Protein AF-A0A8J1UR59-F1 (afdb_monomer)

InterPro domains:
  IPR026664 Stereocilin-related [PTHR23412] (14-173)

Sequence (201 aa):
LYSAAQKWITDVKGDDASSITFTELRLIGDLACGLDTDQIMEIDAESVINAVFELGSLESCSAQQKIEYTKTILTTTEYQSSVTVWPNDAVTDLGHLIGGLPKDRLSDLTKEHLAEISPDVIKQVPPTQFAAFSKSQLEWFTFEQARSITDKQIDVLSNDKRKVIAEVGERKVEDSGSTRFGSSLACVSIAVIIYNLFTNV

Foldseek 3Di:
DQVVLVVCCCPPVVVQLCPDALVNLQVVQLSLLNDDLVSLLSHQLVSLLSNLVRVLPRPSHDLSSLLSSLVSVCVDPQNVDQLLPHDLCVLVSNQLSVLSDDLVSQCRHDLSNLVNHALVSLLSNQLVSLQSHDLVNLLSHALSNLVSHDLSNLVSHDLSSLVSSLVRVPPPPPPPDDDDDDDDDPPPVNCVSVCSSPVPD

Structure (mmCIF, N/CA/C/O backbone):
data_AF-A0A8J1UR59-F1
#
_entry.id   AF-A0A8J1UR59-F1
#
loop_
_atom_site.group_PDB
_atom_site.id
_atom_site.type_symbol
_atom_site.label_atom_id
_atom_site.label_alt_id
_atom_site.label_comp_id
_atom_site.label_asym_id
_atom_site.label_entity_id
_atom_site.label_seq_id
_atom_site.pdbx_PDB_ins_code
_atom_site.Cartn_x
_atom_site.Cartn_y
_atom_site.Cartn_z
_atom_site.occupancy
_atom_site.B_iso_or_equiv
_atom_site.auth_seq_id
_atom_site.auth_comp_id
_atom_site.auth_asym_id
_atom_site.auth_atom_id
_atom_site.pdbx_PDB_model_num
ATOM 1 N N . LEU A 1 1 ? -3.857 -3.227 -20.627 1.00 90.31 1 LEU A N 1
ATOM 2 C CA . LEU A 1 1 ? -2.632 -2.718 -19.972 1.00 90.31 1 LEU A CA 1
ATOM 3 C C . LEU A 1 1 ? -1.493 -3.714 -20.097 1.00 90.31 1 LEU A C 1
ATOM 5 O O . LEU A 1 1 ? -0.550 -3.379 -20.793 1.00 90.31 1 LEU A O 1
ATOM 9 N N . TYR A 1 2 ? -1.628 -4.943 -19.580 1.00 94.50 2 TYR A N 1
ATOM 10 C CA . TYR A 1 2 ? -0.584 -5.981 -19.660 1.00 94.50 2 TYR A CA 1
ATOM 11 C C . TYR A 1 2 ? 0.115 -6.089 -21.029 1.00 94.50 2 TYR A C 1
ATOM 13 O O . TYR A 1 2 ? 1.281 -5.740 -21.138 1.00 94.50 2 TYR A O 1
ATOM 21 N N . SER A 1 3 ? -0.593 -6.444 -22.111 1.00 97.44 3 SER A N 1
ATOM 22 C CA . SER A 1 3 ? 0.036 -6.611 -23.437 1.00 97.44 3 SER A CA 1
ATOM 23 C C . SER A 1 3 ? 0.754 -5.361 -23.964 1.00 97.44 3 SER A C 1
ATOM 25 O O . SER A 1 3 ? 1.739 -5.481 -24.684 1.00 97.44 3 SER A O 1
ATOM 27 N N . ALA A 1 4 ? 0.266 -4.165 -23.622 1.00 97.69 4 ALA A N 1
ATOM 28 C CA . ALA A 1 4 ? 0.907 -2.917 -24.022 1.00 97.69 4 ALA A CA 1
ATOM 29 C C . ALA A 1 4 ? 2.186 -2.666 -23.213 1.00 97.69 4 ALA A C 1
ATOM 31 O O . ALA A 1 4 ? 3.178 -2.225 -23.781 1.00 97.69 4 ALA A O 1
ATOM 32 N N . ALA A 1 5 ? 2.170 -2.974 -21.914 1.00 97.69 5 ALA A N 1
ATOM 33 C CA . ALA A 1 5 ? 3.328 -2.826 -21.043 1.00 97.69 5 ALA A CA 1
ATOM 34 C C . ALA A 1 5 ? 4.434 -3.816 -21.417 1.00 97.69 5 ALA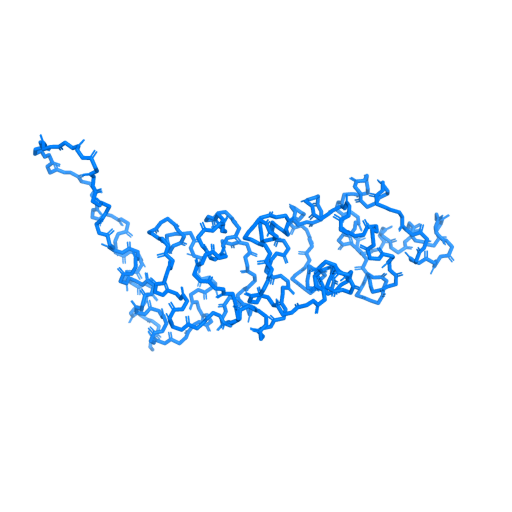 A C 1
ATOM 36 O O . ALA A 1 5 ? 5.581 -3.408 -21.542 1.00 97.69 5 ALA A O 1
ATOM 37 N N . GLN A 1 6 ? 4.074 -5.068 -21.721 1.00 97.94 6 GLN A N 1
ATOM 38 C CA . GLN A 1 6 ? 5.022 -6.068 -22.220 1.00 97.94 6 GLN A CA 1
ATOM 39 C C . GLN A 1 6 ? 5.656 -5.622 -23.539 1.00 97.94 6 GLN A C 1
ATOM 41 O O . GLN A 1 6 ? 6.872 -5.626 -23.678 1.00 97.94 6 GLN A O 1
ATOM 46 N N . LYS A 1 7 ? 4.845 -5.128 -24.485 1.00 98.06 7 LYS A N 1
ATOM 47 C CA . LYS A 1 7 ? 5.371 -4.569 -25.735 1.00 98.06 7 LYS A CA 1
ATOM 48 C C . LYS A 1 7 ? 6.307 -3.381 -25.494 1.00 98.06 7 LYS A C 1
ATOM 50 O O . LYS A 1 7 ? 7.334 -3.283 -26.153 1.00 98.06 7 LYS A O 1
ATOM 55 N N . TRP A 1 8 ? 5.954 -2.480 -24.580 1.00 98.12 8 TRP A N 1
ATOM 56 C CA . TRP A 1 8 ? 6.785 -1.325 -24.242 1.00 98.12 8 TRP A CA 1
ATOM 57 C C . TRP A 1 8 ? 8.113 -1.743 -23.604 1.00 98.12 8 TRP A C 1
ATOM 59 O O . TRP A 1 8 ? 9.152 -1.233 -24.013 1.00 98.12 8 TRP A O 1
ATOM 69 N N . ILE A 1 9 ? 8.102 -2.704 -22.678 1.00 97.44 9 ILE A N 1
ATOM 70 C CA . ILE A 1 9 ? 9.323 -3.267 -22.094 1.00 97.44 9 ILE A CA 1
ATOM 71 C C . ILE A 1 9 ? 10.210 -3.884 -23.179 1.00 97.44 9 ILE A C 1
ATOM 73 O O . ILE A 1 9 ? 11.387 -3.545 -23.262 1.00 97.44 9 ILE A O 1
ATOM 77 N N . THR A 1 10 ? 9.665 -4.715 -24.065 1.00 98.12 10 THR A N 1
ATOM 78 C CA . THR A 1 10 ? 10.465 -5.328 -25.132 1.00 98.12 10 THR A CA 1
ATOM 79 C C . THR A 1 10 ? 11.025 -4.279 -26.096 1.00 98.12 10 THR A C 1
ATOM 81 O O . THR A 1 10 ? 12.221 -4.270 -26.381 1.00 98.12 10 THR A O 1
ATOM 84 N N . ASP A 1 11 ? 10.187 -3.357 -26.579 1.00 97.94 11 ASP A N 1
ATOM 85 C CA . ASP A 1 11 ? 10.572 -2.410 -27.631 1.00 97.94 11 ASP A CA 1
ATOM 86 C C . ASP A 1 11 ? 11.463 -1.261 -27.119 1.00 97.94 11 ASP A C 1
ATOM 88 O O . ASP A 1 11 ? 12.303 -0.759 -27.865 1.00 97.94 11 ASP A O 1
ATOM 92 N N . VAL A 1 12 ? 11.255 -0.802 -25.878 1.00 97.62 12 VAL A N 1
ATOM 93 C CA . VAL A 1 12 ? 11.916 0.394 -25.316 1.00 97.62 12 VAL A CA 1
ATOM 94 C C . VAL A 1 12 ? 12.992 0.023 -24.305 1.00 97.62 12 VAL A C 1
ATOM 96 O O . VAL A 1 12 ? 14.014 0.705 -24.231 1.00 97.62 12 VAL A O 1
ATOM 99 N N . LYS A 1 13 ? 12.773 -1.043 -23.529 1.00 97.44 13 LYS A N 1
ATOM 100 C CA . LYS A 1 13 ? 13.669 -1.473 -22.448 1.00 97.44 13 LYS A CA 1
ATOM 101 C C . LYS A 1 13 ? 14.492 -2.711 -22.782 1.00 97.44 13 LYS A C 1
ATOM 103 O O . LYS A 1 13 ? 15.378 -3.055 -22.015 1.00 97.44 13 LYS A O 1
ATOM 108 N N . GLY A 1 14 ? 14.247 -3.362 -23.922 1.00 96.81 14 GLY A N 1
ATOM 109 C CA . GLY A 1 14 ? 14.963 -4.581 -24.298 1.00 96.81 14 GLY A CA 1
ATOM 110 C C . GLY A 1 14 ? 14.770 -5.710 -23.286 1.00 96.81 14 GLY A C 1
ATOM 111 O O . GLY A 1 14 ? 15.721 -6.429 -22.999 1.00 96.81 14 GLY A O 1
ATOM 112 N N . ASP A 1 15 ? 13.563 -5.814 -22.724 1.00 96.12 15 ASP A N 1
ATOM 113 C CA . ASP A 1 15 ? 13.199 -6.758 -21.658 1.00 96.12 15 ASP A CA 1
ATOM 114 C C . ASP A 1 15 ? 13.914 -6.542 -20.306 1.00 96.12 15 ASP A C 1
ATOM 116 O O . ASP A 1 15 ? 13.790 -7.373 -19.413 1.00 96.12 15 ASP A O 1
ATOM 120 N N . ASP A 1 16 ? 14.604 -5.411 -20.115 1.00 97.25 16 ASP A N 1
ATOM 121 C CA . ASP A 1 16 ? 15.277 -5.051 -18.860 1.00 97.25 16 ASP A CA 1
ATOM 122 C C . ASP A 1 16 ? 14.447 -4.046 -18.042 1.00 97.25 16 ASP A C 1
ATOM 124 O O . ASP A 1 16 ? 14.537 -2.826 -18.235 1.00 97.25 16 ASP A O 1
ATOM 128 N N . ALA A 1 17 ? 13.641 -4.546 -17.102 1.00 97.56 17 ALA A N 1
ATOM 129 C CA . ALA A 1 17 ? 12.831 -3.695 -16.232 1.00 97.56 17 ALA A CA 1
ATOM 130 C C . ALA A 1 17 ? 13.674 -2.872 -15.237 1.00 97.56 17 ALA A C 1
ATOM 132 O O . ALA A 1 17 ? 13.239 -1.796 -14.823 1.00 97.56 17 ALA A O 1
ATOM 133 N N . SER A 1 18 ? 14.908 -3.289 -14.925 1.00 97.69 18 SER A N 1
ATOM 134 C CA . SER A 1 18 ? 15.814 -2.522 -14.053 1.00 97.69 18 SER A CA 1
ATOM 135 C C . SER A 1 18 ? 16.258 -1.192 -14.671 1.00 97.69 18 SER A C 1
ATOM 137 O O . SER A 1 18 ? 16.609 -0.250 -13.962 1.00 97.69 18 SER A O 1
ATOM 139 N N . SER A 1 19 ? 16.164 -1.072 -15.999 1.00 97.62 19 SER A N 1
ATOM 140 C CA . SER A 1 19 ? 16.451 0.164 -16.732 1.00 97.62 19 SER A CA 1
ATOM 141 C C . SER A 1 19 ? 15.302 1.187 -16.718 1.00 97.62 19 SER A C 1
ATOM 143 O O . SER A 1 19 ? 15.424 2.260 -17.323 1.00 97.62 19 SER A O 1
ATOM 145 N N . ILE A 1 20 ? 14.160 0.873 -16.093 1.00 98.25 20 ILE A N 1
ATOM 146 C CA . ILE A 1 20 ? 13.018 1.787 -15.960 1.00 98.25 20 ILE A CA 1
ATOM 147 C C . ILE A 1 20 ? 13.355 2.887 -14.946 1.00 98.25 20 ILE A C 1
ATOM 149 O O . ILE A 1 20 ? 13.630 2.621 -13.782 1.00 98.25 20 ILE A O 1
ATOM 153 N N . THR A 1 21 ? 13.280 4.144 -15.380 1.00 97.94 21 THR A N 1
ATOM 154 C CA . THR A 1 21 ? 13.569 5.320 -14.548 1.00 97.94 21 THR A CA 1
ATOM 155 C C . THR A 1 21 ? 12.307 5.903 -13.907 1.00 97.94 21 THR A C 1
ATOM 157 O O . THR A 1 21 ? 11.198 5.736 -14.423 1.00 97.94 21 THR A O 1
ATOM 160 N N . PHE A 1 22 ? 12.462 6.700 -12.841 1.00 97.00 22 PHE A N 1
ATOM 161 C CA . PHE A 1 22 ? 11.330 7.418 -12.229 1.00 97.00 22 PHE A CA 1
ATOM 162 C C . PHE A 1 22 ? 10.586 8.324 -13.222 1.00 97.00 22 PHE A C 1
ATOM 164 O O . PHE A 1 22 ? 9.365 8.446 -13.165 1.00 97.00 22 PHE A O 1
ATOM 171 N N . THR A 1 23 ? 11.304 8.963 -14.155 1.00 97.19 23 THR A N 1
ATOM 172 C CA . THR A 1 23 ? 10.681 9.842 -15.157 1.00 97.19 23 THR A CA 1
ATOM 173 C C . THR A 1 23 ? 9.765 9.034 -16.068 1.00 97.19 23 THR A C 1
ATOM 175 O O . THR A 1 23 ? 8.658 9.467 -16.370 1.00 97.19 23 THR A O 1
ATOM 178 N N . GLU A 1 24 ? 10.184 7.836 -16.468 1.00 98.06 24 GLU A N 1
ATOM 179 C CA . GLU A 1 24 ? 9.348 6.960 -17.284 1.00 98.06 24 GLU A CA 1
ATOM 180 C C . GLU A 1 24 ? 8.148 6.448 -16.499 1.00 98.06 24 GLU A C 1
ATOM 182 O O . GLU A 1 24 ? 7.043 6.554 -17.014 1.00 98.06 24 GLU A O 1
ATOM 187 N N . LEU A 1 25 ? 8.315 6.000 -15.24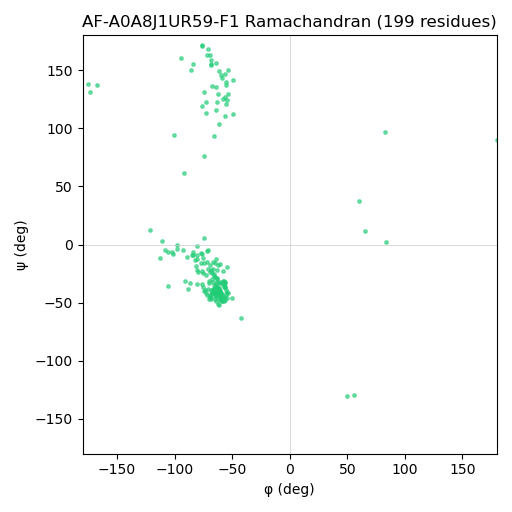8 1.00 97.62 25 LEU A N 1
ATOM 188 C CA . LEU A 1 25 ? 7.188 5.576 -14.400 1.00 97.62 25 LEU A CA 1
ATOM 189 C C . LEU A 1 25 ? 6.101 6.652 -14.297 1.00 97.62 25 LEU A C 1
ATOM 191 O O . LEU A 1 25 ? 4.915 6.350 -14.429 1.00 97.62 25 LEU A O 1
ATOM 195 N N . ARG A 1 26 ? 6.503 7.917 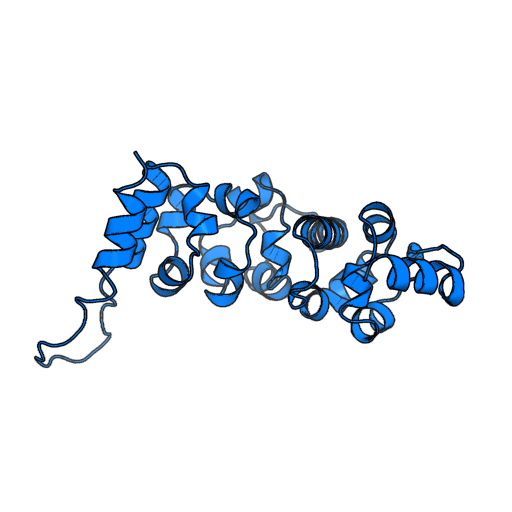-14.142 1.00 94.94 26 ARG A N 1
ATOM 196 C CA . ARG A 1 26 ? 5.578 9.058 -14.083 1.00 94.94 26 ARG A CA 1
ATOM 197 C C . ARG A 1 26 ? 4.907 9.359 -15.426 1.00 94.94 26 ARG A C 1
ATOM 199 O O . ARG A 1 26 ? 3.772 9.825 -15.445 1.00 94.94 26 ARG A O 1
ATOM 206 N N . LEU A 1 27 ? 5.586 9.109 -16.548 1.00 95.50 27 LEU A N 1
ATOM 207 C CA . LEU A 1 27 ? 5.082 9.414 -17.893 1.00 95.50 27 LEU A CA 1
ATOM 208 C C . LEU A 1 27 ? 4.213 8.305 -18.490 1.00 95.50 27 LEU A C 1
ATOM 210 O O . LEU A 1 27 ? 3.294 8.601 -19.253 1.00 95.50 27 LEU A O 1
ATOM 214 N N . ILE A 1 28 ? 4.496 7.038 -18.180 1.00 95.19 28 ILE A N 1
ATOM 215 C CA . ILE A 1 28 ? 3.778 5.903 -18.773 1.00 95.19 28 ILE A CA 1
ATOM 216 C C . ILE A 1 28 ? 2.390 5.684 -18.145 1.00 95.19 28 ILE A C 1
ATOM 218 O O . ILE A 1 28 ? 1.553 5.003 -18.742 1.00 95.19 28 ILE A O 1
ATOM 222 N N . GLY A 1 29 ? 2.119 6.280 -16.976 1.00 95.38 29 GLY A N 1
ATOM 223 C CA . GLY A 1 29 ? 0.801 6.289 -16.332 1.00 95.38 29 GLY A CA 1
ATOM 224 C C . GLY A 1 29 ? 0.241 4.883 -16.117 1.00 95.38 29 GLY A C 1
ATOM 225 O O . GLY A 1 29 ? 0.948 3.998 -15.642 1.00 95.38 29 GLY A O 1
ATOM 226 N N . ASP A 1 30 ? -1.009 4.644 -16.530 1.00 96.19 30 ASP A N 1
ATOM 227 C CA . ASP A 1 30 ? -1.678 3.335 -16.411 1.00 96.19 30 ASP A CA 1
ATOM 228 C C . ASP A 1 30 ? -0.898 2.171 -17.048 1.00 96.19 30 ASP A C 1
ATOM 230 O O . ASP A 1 30 ? -1.134 1.009 -16.712 1.00 96.19 30 ASP A O 1
ATOM 234 N N . LEU A 1 31 ? 0.043 2.435 -17.961 1.00 97.31 31 LEU A N 1
ATOM 235 C CA . LEU A 1 31 ? 0.907 1.391 -18.507 1.00 97.31 31 LEU A CA 1
ATOM 236 C C . LEU A 1 31 ? 1.799 0.752 -17.430 1.00 97.31 31 LEU A C 1
ATOM 238 O O . LEU A 1 31 ? 2.080 -0.440 -17.532 1.00 97.31 31 LEU A O 1
ATOM 242 N N . ALA A 1 32 ? 2.172 1.495 -16.381 1.00 97.50 32 ALA A N 1
ATOM 243 C CA . ALA A 1 32 ? 2.875 0.962 -15.212 1.00 97.50 32 ALA A CA 1
ATOM 244 C C . ALA A 1 32 ? 2.067 -0.171 -14.549 1.00 97.50 32 ALA A C 1
ATOM 246 O O . ALA A 1 32 ? 2.608 -1.203 -14.168 1.00 97.50 32 ALA A O 1
ATOM 247 N N . CYS A 1 33 ? 0.736 -0.066 -14.560 1.00 97.38 33 CYS A N 1
ATOM 248 C CA . CYS A 1 33 ? -0.183 -1.108 -14.098 1.00 97.38 33 CYS A CA 1
ATOM 249 C C . CYS A 1 33 ? -0.316 -2.305 -15.059 1.00 97.38 33 CYS A C 1
ATOM 251 O O . CYS A 1 33 ? -1.162 -3.179 -14.860 1.00 97.38 33 CYS A O 1
ATOM 253 N N . GLY A 1 34 ? 0.474 -2.362 -16.131 1.00 97.50 34 GLY A N 1
ATOM 254 C CA . GLY A 1 34 ? 0.619 -3.540 -16.983 1.00 97.50 34 GLY A CA 1
ATOM 255 C C . GLY A 1 34 ? 1.896 -4.344 -16.728 1.00 97.50 34 GLY A C 1
ATOM 256 O O . GLY A 1 34 ? 2.013 -5.428 -17.301 1.00 97.50 34 GLY A O 1
ATOM 257 N N . LEU A 1 35 ? 2.815 -3.839 -15.899 1.00 98.06 35 LEU A N 1
ATOM 258 C CA . LEU A 1 35 ? 4.014 -4.561 -15.472 1.00 98.06 35 LEU A CA 1
ATOM 259 C C . LEU A 1 35 ? 3.621 -5.741 -14.585 1.00 98.06 35 LEU A C 1
ATOM 261 O O . LEU A 1 35 ? 2.739 -5.602 -13.731 1.00 98.06 35 LEU A O 1
ATOM 265 N N . ASP A 1 36 ? 4.229 -6.905 -14.789 1.00 96.94 36 ASP A N 1
ATOM 266 C CA . ASP A 1 36 ? 4.049 -8.008 -13.848 1.00 96.94 36 ASP A CA 1
ATOM 267 C C . ASP A 1 36 ? 4.868 -7.791 -12.566 1.00 96.94 36 ASP A C 1
ATOM 269 O O . ASP A 1 36 ? 5.627 -6.832 -12.425 1.00 96.94 36 ASP A O 1
ATOM 273 N N . THR A 1 37 ? 4.644 -8.652 -11.577 1.00 96.88 37 THR A N 1
ATOM 274 C CA . THR A 1 37 ? 5.271 -8.522 -10.261 1.00 96.88 37 THR A CA 1
ATOM 275 C C . THR A 1 37 ? 6.779 -8.720 -10.303 1.00 96.88 37 THR A C 1
ATOM 277 O O . THR A 1 37 ? 7.477 -8.071 -9.533 1.00 96.88 37 THR A O 1
ATOM 280 N N . ASP A 1 38 ? 7.277 -9.572 -11.201 1.00 97.06 38 ASP A N 1
ATOM 281 C CA . ASP A 1 38 ? 8.708 -9.852 -11.319 1.00 97.06 38 ASP A CA 1
ATOM 282 C C . ASP A 1 38 ? 9.421 -8.641 -11.924 1.00 97.06 38 ASP A C 1
ATOM 284 O O . ASP A 1 38 ? 10.399 -8.157 -11.361 1.00 97.06 38 ASP A O 1
ATOM 288 N N . GLN A 1 39 ? 8.832 -8.047 -12.963 1.00 98.31 39 GLN A N 1
ATOM 289 C CA . GLN A 1 39 ? 9.299 -6.793 -13.550 1.00 98.31 39 GLN A CA 1
ATOM 290 C C . GLN A 1 39 ? 9.319 -5.649 -12.532 1.00 98.31 39 GLN A C 1
ATOM 292 O O . GLN A 1 39 ? 10.285 -4.899 -12.492 1.00 98.31 39 GLN A O 1
ATOM 297 N N . ILE A 1 40 ? 8.288 -5.504 -11.689 1.00 98.50 40 ILE A N 1
ATOM 298 C CA . ILE A 1 40 ? 8.244 -4.446 -10.660 1.00 98.50 40 ILE A CA 1
ATOM 299 C C . ILE A 1 40 ? 9.370 -4.607 -9.626 1.00 98.50 40 ILE A C 1
ATOM 301 O O . ILE A 1 40 ? 9.933 -3.606 -9.182 1.00 98.50 40 ILE A O 1
ATOM 305 N N . MET A 1 41 ? 9.705 -5.845 -9.247 1.00 96.69 41 MET A N 1
ATOM 306 C CA . MET A 1 41 ? 10.796 -6.128 -8.305 1.00 96.69 41 MET A CA 1
ATOM 307 C C . MET A 1 41 ? 12.184 -5.830 -8.885 1.00 96.69 41 MET A C 1
ATOM 309 O O . MET A 1 41 ? 13.124 -5.625 -8.121 1.00 96.69 41 MET A O 1
ATOM 313 N N . GLU A 1 42 ? 12.330 -5.827 -10.210 1.00 97.62 42 GLU A N 1
ATOM 314 C CA . GLU A 1 42 ? 13.593 -5.508 -10.884 1.00 97.62 42 GLU A CA 1
ATOM 315 C C . GLU A 1 42 ? 13.855 -4.002 -10.988 1.00 97.62 42 GLU A C 1
ATOM 317 O O . GLU A 1 42 ? 15.007 -3.597 -11.141 1.00 97.62 42 GLU A O 1
ATOM 322 N N . ILE A 1 43 ? 12.810 -3.172 -10.905 1.00 98.44 43 ILE A N 1
ATOM 323 C CA . ILE A 1 43 ? 12.946 -1.717 -10.990 1.00 98.44 43 ILE A CA 1
ATOM 324 C C . ILE A 1 43 ? 13.758 -1.212 -9.800 1.00 98.44 43 ILE A C 1
ATOM 326 O O . ILE A 1 43 ? 13.505 -1.564 -8.648 1.00 98.44 43 ILE A O 1
ATOM 330 N N . ASP A 1 44 ? 14.696 -0.317 -10.086 1.00 97.19 44 ASP A N 1
ATOM 331 C CA . ASP A 1 44 ? 15.463 0.387 -9.072 1.00 97.19 44 ASP A CA 1
ATOM 332 C C . ASP A 1 44 ? 14.551 1.082 -8.036 1.00 97.19 44 ASP A C 1
ATOM 334 O O . ASP A 1 44 ? 13.620 1.822 -8.372 1.00 97.19 44 ASP A O 1
ATOM 338 N N . ALA A 1 45 ? 14.825 0.845 -6.752 1.00 97.31 45 ALA A N 1
ATOM 339 C CA . ALA A 1 45 ? 13.972 1.311 -5.663 1.00 97.31 45 ALA A CA 1
ATOM 340 C C . ALA A 1 45 ? 13.908 2.840 -5.563 1.00 97.31 45 ALA A C 1
ATOM 342 O O . ALA A 1 45 ? 12.842 3.388 -5.265 1.00 97.31 45 ALA A O 1
ATOM 343 N N . GLU A 1 46 ? 15.009 3.526 -5.891 1.00 96.31 46 GLU A N 1
ATOM 344 C CA . GLU A 1 46 ? 15.039 4.988 -5.994 1.00 96.31 46 GLU A CA 1
ATOM 345 C C . GLU A 1 46 ? 14.110 5.474 -7.116 1.00 96.31 46 GLU A C 1
ATOM 347 O O . GLU A 1 46 ? 13.424 6.489 -6.985 1.00 96.31 46 GLU A O 1
ATOM 352 N N . SER A 1 47 ? 14.015 4.732 -8.219 1.00 98.00 47 SER A N 1
ATOM 353 C CA . SER A 1 47 ? 13.083 5.067 -9.293 1.00 98.00 47 SER A CA 1
ATOM 354 C C . SER A 1 47 ? 11.615 4.939 -8.878 1.00 98.00 47 SER A C 1
ATOM 356 O O . SER A 1 47 ? 10.803 5.793 -9.241 1.00 98.00 47 SER A O 1
ATOM 358 N N . VAL A 1 48 ? 11.269 3.916 -8.088 1.00 98.00 48 VAL A N 1
ATOM 359 C CA . VAL A 1 48 ? 9.896 3.716 -7.595 1.00 98.00 48 VAL A CA 1
ATOM 360 C C . VAL A 1 48 ? 9.510 4.773 -6.563 1.00 98.00 48 VAL A C 1
ATOM 362 O O . VAL A 1 48 ? 8.437 5.364 -6.687 1.00 98.00 48 VAL A O 1
ATOM 365 N N . ILE A 1 49 ? 10.369 5.062 -5.578 1.00 96.00 49 ILE A N 1
ATOM 366 C CA . ILE A 1 49 ? 10.049 6.060 -4.544 1.00 96.00 49 ILE A CA 1
ATOM 367 C C . ILE A 1 49 ? 9.893 7.469 -5.136 1.00 96.00 49 ILE A C 1
ATOM 369 O O . ILE A 1 49 ? 8.968 8.190 -4.772 1.00 96.00 49 ILE A O 1
ATOM 373 N N . ASN A 1 50 ? 10.688 7.838 -6.145 1.00 96.50 50 ASN A N 1
ATOM 374 C CA . ASN A 1 50 ? 10.546 9.124 -6.843 1.00 96.50 50 ASN A CA 1
ATOM 375 C C . ASN A 1 50 ? 9.289 9.224 -7.741 1.00 96.50 50 ASN A C 1
ATOM 377 O O . ASN A 1 50 ? 9.021 10.287 -8.309 1.00 96.50 50 ASN A O 1
ATOM 381 N N . ALA A 1 51 ? 8.528 8.134 -7.882 1.00 97.62 51 ALA A N 1
ATOM 382 C CA . ALA A 1 51 ? 7.247 8.062 -8.589 1.00 97.62 51 ALA A CA 1
ATOM 383 C C . ALA A 1 51 ? 6.090 7.590 -7.677 1.00 97.62 51 ALA A C 1
ATOM 385 O O . ALA A 1 51 ? 5.016 7.240 -8.172 1.00 97.62 51 ALA A O 1
ATOM 386 N N . VAL A 1 52 ? 6.302 7.555 -6.352 1.00 96.38 52 VAL A N 1
ATOM 387 C CA . VAL A 1 52 ? 5.384 6.963 -5.360 1.00 96.38 52 VAL A CA 1
ATOM 388 C C . VAL A 1 52 ? 3.971 7.544 -5.440 1.00 96.38 52 VAL A C 1
ATOM 390 O O . VAL A 1 52 ? 2.987 6.802 -5.415 1.00 96.38 52 VAL A O 1
ATOM 393 N N . PHE A 1 53 ? 3.861 8.864 -5.608 1.00 93.19 53 PHE A N 1
ATOM 394 C CA . PHE A 1 53 ? 2.583 9.568 -5.650 1.00 93.19 53 PHE A CA 1
ATOM 395 C C . PHE A 1 53 ? 1.779 9.208 -6.904 1.00 93.19 53 PHE A C 1
ATOM 397 O O . PHE A 1 53 ? 0.590 8.884 -6.817 1.00 93.19 53 PHE A O 1
ATOM 404 N N . GLU A 1 54 ? 2.427 9.228 -8.071 1.00 95.69 54 GLU A N 1
ATOM 405 C CA . GLU A 1 54 ? 1.807 8.860 -9.338 1.00 95.69 54 GLU A CA 1
ATOM 406 C C . GLU A 1 54 ? 1.362 7.401 -9.313 1.00 95.69 54 GLU A C 1
ATOM 408 O O . GLU A 1 54 ? 0.192 7.130 -9.569 1.00 95.69 54 GLU A O 1
ATOM 413 N N . LEU A 1 55 ? 2.255 6.481 -8.933 1.00 96.69 55 LEU A N 1
ATOM 414 C CA . LEU A 1 55 ? 1.972 5.045 -8.881 1.00 96.69 55 LEU A CA 1
ATOM 415 C C . LEU A 1 55 ? 0.845 4.706 -7.900 1.00 96.69 55 LEU A C 1
ATOM 417 O O . LEU A 1 55 ? -0.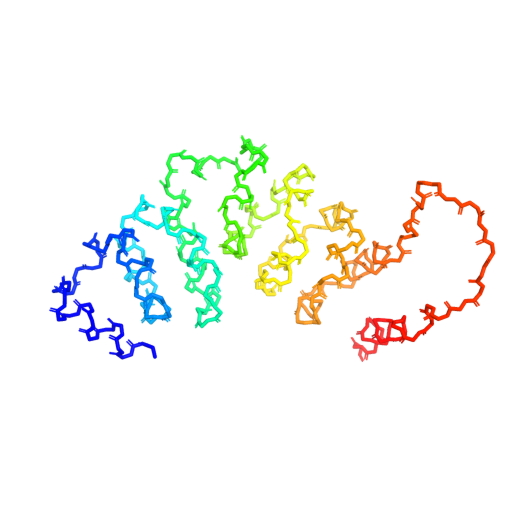031 3.896 -8.212 1.00 96.69 55 LEU A O 1
ATOM 421 N N . GLY A 1 56 ? 0.830 5.346 -6.729 1.00 94.94 56 GLY A N 1
ATOM 422 C CA . GLY A 1 56 ? -0.230 5.164 -5.742 1.00 94.94 56 GLY A CA 1
ATOM 423 C C . GLY A 1 56 ? -1.602 5.586 -6.260 1.00 94.94 56 GLY A C 1
ATOM 424 O O . GLY A 1 56 ? -2.588 4.877 -6.019 1.00 94.94 56 GLY A O 1
ATOM 425 N N . SER A 1 57 ? -1.642 6.678 -7.023 1.00 94.31 57 SER A N 1
ATOM 426 C CA . SER A 1 57 ? -2.868 7.271 -7.566 1.00 94.31 57 SER A CA 1
ATOM 427 C C . SER A 1 57 ? -3.459 6.497 -8.751 1.00 94.31 57 SER A C 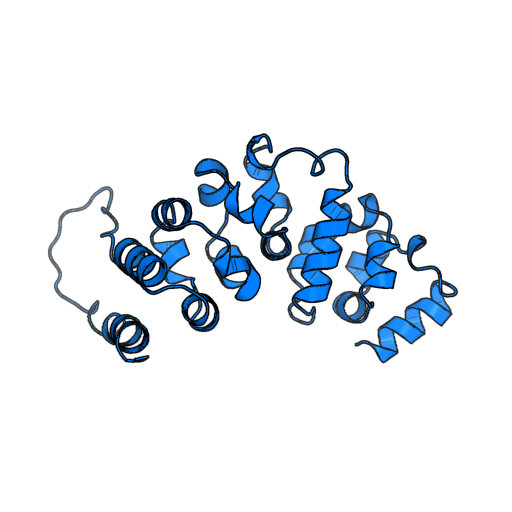1
ATOM 429 O O . SER A 1 57 ? -4.599 6.753 -9.136 1.00 94.31 57 SER A O 1
ATOM 431 N N . LEU A 1 58 ? -2.730 5.537 -9.336 1.00 95.25 58 LEU A N 1
ATOM 432 C CA . LEU A 1 58 ? -3.243 4.729 -10.445 1.00 95.25 58 LEU A CA 1
ATOM 433 C C . LEU A 1 58 ? -4.297 3.730 -9.949 1.00 95.25 58 LEU A C 1
ATOM 435 O O . LEU A 1 58 ? -4.004 2.778 -9.218 1.00 95.25 58 LEU A O 1
ATOM 439 N N . GLU A 1 59 ? -5.545 3.918 -10.369 1.00 92.31 59 GLU A N 1
ATOM 440 C CA . GLU A 1 59 ? -6.657 3.017 -10.033 1.00 92.31 59 GLU A CA 1
ATOM 441 C C . GLU A 1 59 ? -6.633 1.718 -10.850 1.00 92.31 59 GLU A C 1
ATOM 443 O O . GLU A 1 59 ? -7.163 0.697 -10.414 1.00 92.31 59 GLU A O 1
ATOM 448 N N . SER A 1 60 ? -5.976 1.730 -12.014 1.00 95.06 60 SER A N 1
ATOM 449 C CA . SER A 1 60 ? -5.869 0.567 -12.903 1.00 95.06 60 SER A CA 1
ATOM 450 C C . SER A 1 60 ? -4.936 -0.529 -12.374 1.00 95.06 60 SER A C 1
ATOM 452 O O . SER A 1 60 ? -4.952 -1.652 -12.882 1.00 95.06 60 SER A O 1
ATOM 454 N N . CYS A 1 61 ? -4.106 -0.211 -11.379 1.00 95.81 61 CYS A N 1
ATOM 455 C CA . CYS A 1 61 ? -3.166 -1.142 -10.768 1.00 95.81 61 CYS A CA 1
ATOM 456 C C . CYS A 1 61 ? -3.900 -2.119 -9.857 1.00 95.81 61 CYS A C 1
ATOM 458 O O . CYS A 1 61 ? -4.675 -1.733 -8.981 1.00 95.81 61 CYS A O 1
ATOM 460 N N . SER A 1 62 ? -3.603 -3.405 -10.020 1.00 94.62 62 SER A N 1
ATOM 461 C CA . SER A 1 62 ? -4.071 -4.424 -9.089 1.00 94.62 62 SER A CA 1
ATOM 462 C C . SER A 1 62 ? -3.476 -4.208 -7.695 1.00 94.62 62 SER A C 1
ATOM 464 O O . SER A 1 62 ? -2.387 -3.650 -7.535 1.00 94.62 62 SER A O 1
ATOM 466 N N . ALA A 1 63 ? -4.160 -4.722 -6.669 1.00 93.19 63 ALA A N 1
ATOM 467 C CA . ALA A 1 63 ? -3.638 -4.701 -5.305 1.00 93.19 63 ALA A CA 1
ATOM 468 C C . ALA A 1 63 ? -2.259 -5.375 -5.206 1.00 93.19 63 ALA A C 1
ATOM 470 O O . ALA A 1 63 ? -1.405 -4.889 -4.474 1.00 93.19 63 ALA A O 1
ATOM 471 N N . GLN A 1 64 ? -2.022 -6.449 -5.971 1.00 95.00 64 GLN A N 1
ATOM 472 C CA . GLN A 1 64 ? -0.733 -7.137 -5.965 1.00 95.00 64 GLN A CA 1
ATOM 473 C C . GLN A 1 64 ? 0.385 -6.259 -6.534 1.00 95.00 64 GLN A C 1
ATOM 475 O O . GLN A 1 64 ? 1.453 -6.197 -5.944 1.00 95.00 64 GLN A O 1
ATOM 480 N N . GLN A 1 65 ? 0.137 -5.530 -7.625 1.00 97.00 65 GLN A N 1
ATOM 481 C CA . GLN A 1 65 ? 1.131 -4.607 -8.183 1.00 97.00 65 GLN A CA 1
ATOM 482 C C . GLN A 1 65 ? 1.446 -3.468 -7.213 1.00 97.00 65 GLN A C 1
ATOM 484 O O . GLN A 1 65 ? 2.613 -3.162 -7.006 1.00 97.00 65 GLN A O 1
ATOM 489 N N . LYS A 1 66 ? 0.429 -2.884 -6.558 1.00 96.31 66 LYS A N 1
ATOM 490 C CA . LYS A 1 66 ? 0.660 -1.872 -5.513 1.00 96.31 66 LYS A CA 1
ATOM 491 C C . LYS A 1 66 ? 1.477 -2.440 -4.350 1.00 96.31 66 LYS A C 1
ATOM 493 O O . LYS A 1 66 ? 2.380 -1.768 -3.876 1.00 96.31 66 LYS A O 1
ATOM 498 N N . ILE A 1 67 ? 1.213 -3.684 -3.935 1.00 95.75 67 ILE A N 1
ATOM 499 C CA . ILE A 1 67 ? 2.023 -4.386 -2.926 1.00 95.75 67 ILE A CA 1
ATOM 500 C C . ILE A 1 67 ? 3.480 -4.536 -3.384 1.00 95.75 67 ILE A C 1
ATOM 502 O O . ILE A 1 67 ? 4.376 -4.281 -2.585 1.00 95.75 67 ILE A O 1
ATOM 506 N N . GLU A 1 68 ? 3.738 -4.925 -4.636 1.00 97.81 68 GLU A N 1
ATOM 507 C CA . GLU A 1 68 ? 5.117 -5.047 -5.127 1.00 97.81 68 GLU A CA 1
ATOM 508 C C . GLU A 1 68 ? 5.820 -3.692 -5.237 1.00 97.81 68 GLU A C 1
ATOM 510 O O . GLU A 1 68 ? 6.946 -3.579 -4.769 1.00 97.81 68 GLU A O 1
ATOM 515 N N . TYR A 1 69 ? 5.152 -2.637 -5.719 1.00 98.06 69 TYR A N 1
ATOM 516 C CA . TYR A 1 69 ? 5.729 -1.287 -5.692 1.00 98.06 69 TYR A CA 1
ATOM 517 C C . TYR A 1 69 ? 6.098 -0.858 -4.271 1.00 98.06 69 TYR A C 1
ATOM 519 O O . TYR A 1 69 ? 7.203 -0.371 -4.039 1.00 98.06 69 TYR A O 1
ATOM 527 N N . THR A 1 70 ? 5.209 -1.087 -3.299 1.00 97.69 70 THR A N 1
ATOM 528 C CA . THR A 1 70 ? 5.502 -0.783 -1.897 1.00 97.69 70 THR A CA 1
ATOM 529 C C . THR A 1 70 ? 6.672 -1.612 -1.380 1.00 97.69 70 THR A C 1
ATOM 531 O O . THR A 1 70 ? 7.547 -1.060 -0.724 1.00 97.69 70 THR A O 1
ATOM 534 N N . LYS A 1 71 ? 6.751 -2.912 -1.687 1.00 96.81 71 LYS A N 1
ATOM 535 C CA . LYS A 1 71 ? 7.897 -3.750 -1.296 1.00 96.81 71 LYS A CA 1
ATOM 536 C C . LYS A 1 71 ? 9.211 -3.254 -1.890 1.00 96.81 71 LYS A C 1
ATOM 538 O O . LYS A 1 71 ? 10.193 -3.225 -1.157 1.00 96.81 71 LYS A O 1
ATOM 543 N N . THR A 1 72 ? 9.220 -2.836 -3.156 1.00 97.69 72 THR A N 1
ATOM 544 C CA . THR A 1 72 ? 10.391 -2.215 -3.784 1.00 97.69 72 THR A CA 1
ATOM 545 C C . THR A 1 72 ? 10.790 -0.939 -3.033 1.00 97.69 72 THR A C 1
ATOM 547 O O . THR A 1 72 ? 11.959 -0.754 -2.719 1.00 97.69 72 THR A O 1
ATOM 550 N N . ILE A 1 73 ? 9.836 -0.101 -2.607 1.00 97.50 73 ILE A N 1
ATOM 551 C CA . ILE A 1 73 ? 10.135 1.066 -1.751 1.00 97.50 73 ILE A CA 1
ATOM 552 C C . ILE A 1 73 ? 10.725 0.646 -0.395 1.00 97.50 73 ILE A C 1
ATOM 554 O O . ILE A 1 73 ? 11.662 1.278 0.091 1.00 97.50 73 ILE A O 1
ATOM 558 N N . LEU A 1 74 ? 10.237 -0.437 0.218 1.00 96.44 74 LEU A N 1
ATOM 559 C CA . LEU A 1 74 ? 10.738 -0.923 1.512 1.00 96.44 74 LEU A CA 1
ATOM 560 C C . LEU A 1 74 ? 12.202 -1.396 1.485 1.00 96.44 74 LEU A C 1
ATOM 562 O O . LEU A 1 74 ? 12.775 -1.595 2.557 1.00 96.44 74 LEU A O 1
ATOM 566 N N . THR A 1 75 ? 12.822 -1.571 0.312 1.00 96.00 75 THR A N 1
ATOM 567 C CA . THR A 1 75 ? 14.260 -1.879 0.210 1.00 96.00 75 THR A CA 1
ATOM 568 C C . THR A 1 75 ? 15.144 -0.633 0.263 1.00 96.00 75 THR A C 1
ATOM 570 O O . THR A 1 75 ? 16.365 -0.757 0.347 1.00 96.00 75 THR A O 1
ATOM 573 N N . THR A 1 76 ? 14.563 0.568 0.207 1.00 95.62 76 THR A N 1
ATOM 574 C CA . THR A 1 76 ? 15.301 1.827 0.377 1.00 95.62 76 THR A CA 1
ATOM 575 C C . THR A 1 76 ? 15.797 1.990 1.815 1.00 95.62 76 THR A C 1
ATOM 577 O O . THR A 1 76 ? 15.221 1.467 2.774 1.00 95.62 76 THR A O 1
ATOM 580 N N . THR A 1 77 ? 16.873 2.762 1.991 1.00 92.19 77 THR A N 1
ATOM 581 C CA . THR A 1 77 ? 17.471 2.987 3.321 1.00 92.19 77 THR A CA 1
ATOM 582 C C . THR A 1 77 ? 16.495 3.658 4.293 1.00 92.19 77 THR A C 1
ATOM 584 O O . THR A 1 77 ? 16.542 3.386 5.493 1.00 92.19 77 THR A O 1
ATOM 587 N N . GLU A 1 78 ? 15.603 4.502 3.777 1.00 90.00 78 GLU A N 1
ATOM 588 C CA . GLU A 1 78 ? 14.602 5.238 4.548 1.00 90.00 78 GLU A CA 1
ATOM 589 C C . GLU A 1 78 ? 13.517 4.312 5.122 1.00 90.00 78 GLU A C 1
ATOM 591 O O . GLU A 1 78 ? 13.211 4.377 6.314 1.00 90.00 78 GLU A O 1
ATOM 596 N N . TYR A 1 79 ? 13.017 3.365 4.320 1.00 94.81 79 TYR A N 1
ATOM 597 C CA . TYR A 1 79 ? 11.867 2.529 4.681 1.00 94.81 79 TYR A CA 1
ATOM 598 C C . TYR A 1 79 ? 12.230 1.109 5.145 1.00 94.81 79 TYR A C 1
ATOM 600 O O . TYR A 1 79 ? 11.366 0.383 5.637 1.00 94.81 79 TYR A O 1
ATOM 608 N N . GLN A 1 80 ? 13.493 0.679 5.069 1.00 93.69 80 GLN A N 1
ATOM 609 C CA . GLN A 1 80 ? 13.873 -0.674 5.512 1.00 93.69 80 GLN A CA 1
ATOM 610 C C . GLN A 1 80 ? 13.744 -0.890 7.033 1.00 93.69 80 GLN A C 1
ATOM 612 O O . GLN A 1 80 ? 13.576 -2.025 7.487 1.00 93.69 80 GLN A O 1
ATOM 617 N N . SER A 1 81 ? 13.812 0.184 7.831 1.00 94.19 81 SER A N 1
ATOM 618 C CA . SER A 1 81 ? 13.732 0.132 9.298 1.00 94.19 81 SER A CA 1
ATOM 619 C C . SER A 1 81 ? 12.322 -0.213 9.808 1.00 94.19 81 SER A C 1
ATOM 621 O O . SER A 1 81 ? 11.360 -0.211 9.042 1.00 94.19 81 SER A O 1
ATOM 623 N N . SER A 1 82 ? 12.180 -0.527 11.103 1.00 94.06 82 SER A N 1
ATOM 624 C CA . SER A 1 82 ? 10.861 -0.775 11.716 1.00 94.06 82 SER A CA 1
ATOM 625 C C . SER A 1 82 ? 9.917 0.414 11.509 1.00 94.06 82 SER A C 1
ATOM 627 O O . SER A 1 82 ? 10.314 1.551 11.751 1.00 94.06 82 SER A O 1
ATOM 629 N N . VAL A 1 83 ? 8.650 0.152 11.167 1.00 95.88 83 VAL A N 1
ATOM 630 C CA . VAL A 1 83 ? 7.630 1.210 10.995 1.00 95.88 83 VAL A CA 1
ATOM 631 C C . VAL A 1 83 ? 7.497 2.072 12.245 1.00 95.88 83 VAL A C 1
ATOM 633 O O . VAL A 1 83 ? 7.283 3.271 12.158 1.00 95.88 83 VAL A O 1
ATOM 636 N N . THR A 1 84 ? 7.684 1.488 13.427 1.00 95.50 84 THR A N 1
ATOM 637 C CA . THR A 1 84 ? 7.543 2.195 14.706 1.00 95.50 84 THR A CA 1
ATOM 638 C C . THR A 1 84 ? 8.525 3.352 14.902 1.00 95.50 84 THR A C 1
ATOM 640 O O . THR A 1 84 ? 8.321 4.149 15.812 1.00 95.50 84 THR A O 1
ATOM 643 N N . VAL A 1 85 ? 9.616 3.406 14.129 1.00 95.12 85 VAL A N 1
ATOM 644 C CA . VAL A 1 85 ? 10.634 4.471 14.209 1.00 95.12 85 VAL A CA 1
ATOM 645 C C . VAL A 1 85 ? 10.650 5.376 12.981 1.00 95.12 85 VAL A C 1
ATOM 647 O O . VAL A 1 85 ? 11.512 6.249 12.892 1.00 95.12 85 VAL A O 1
ATOM 650 N N . TRP A 1 86 ? 9.739 5.159 12.030 1.00 95.56 86 TRP A N 1
ATOM 651 C CA . TRP A 1 86 ? 9.605 6.047 10.887 1.00 95.56 86 TRP A CA 1
ATOM 652 C C . TRP A 1 86 ? 9.224 7.463 11.346 1.00 95.56 86 TRP A C 1
ATOM 654 O O . TRP A 1 86 ? 8.571 7.631 12.381 1.00 95.56 86 TRP A O 1
ATOM 664 N N . PRO A 1 87 ? 9.643 8.495 10.601 1.00 95.31 87 PRO A N 1
ATOM 665 C CA . PRO A 1 87 ? 9.045 9.817 10.706 1.00 95.31 87 PRO A CA 1
ATOM 666 C C . PRO A 1 87 ? 7.531 9.757 10.460 1.00 95.31 87 PRO A C 1
ATOM 668 O O . PRO A 1 87 ? 7.060 8.970 9.638 1.00 95.31 87 PRO A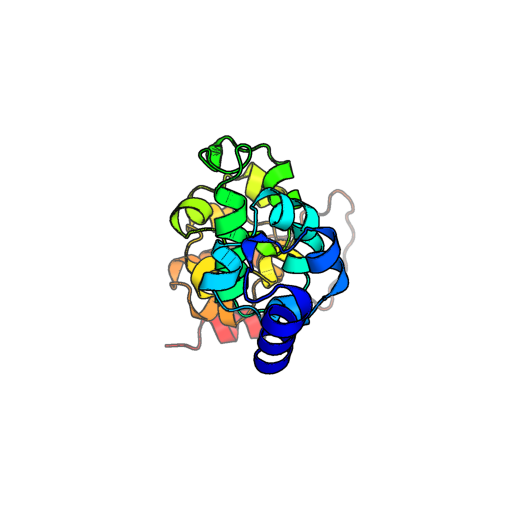 O 1
ATOM 671 N N . ASN A 1 88 ? 6.763 10.611 11.140 1.00 92.50 88 ASN A N 1
ATOM 672 C CA . ASN A 1 88 ? 5.304 10.618 11.000 1.00 92.50 88 ASN A CA 1
ATOM 673 C C . ASN A 1 88 ? 4.852 10.932 9.561 1.00 92.50 88 ASN A C 1
ATOM 675 O O . ASN A 1 88 ? 3.845 10.396 9.114 1.00 92.50 88 ASN A O 1
ATOM 679 N N . ASP A 1 89 ? 5.597 11.763 8.831 1.00 93.50 89 ASP A N 1
ATOM 680 C CA . ASP A 1 89 ? 5.330 12.137 7.438 1.00 93.50 89 ASP A CA 1
ATOM 681 C C . ASP A 1 89 ? 5.666 11.027 6.425 1.00 93.50 89 ASP A C 1
ATOM 683 O O . ASP A 1 89 ? 5.107 11.017 5.327 1.00 93.50 89 ASP A O 1
ATOM 687 N N . ALA A 1 90 ? 6.436 10.003 6.804 1.00 95.12 90 ALA A N 1
ATOM 688 C CA . ALA A 1 90 ? 6.759 8.884 5.913 1.00 95.12 90 ALA A CA 1
ATOM 689 C C . ALA A 1 90 ? 5.503 8.142 5.409 1.00 95.12 90 ALA A C 1
ATOM 691 O O . ALA A 1 90 ? 5.443 7.669 4.274 1.00 95.12 90 ALA A O 1
ATOM 692 N N . VAL A 1 91 ? 4.445 8.049 6.228 1.00 95.00 91 VAL A N 1
ATOM 693 C CA . VAL A 1 91 ? 3.182 7.429 5.782 1.00 95.00 91 VAL A CA 1
ATOM 694 C C . VAL A 1 91 ? 2.373 8.334 4.855 1.00 95.00 91 VAL A C 1
ATOM 696 O O . VAL A 1 91 ? 1.595 7.823 4.048 1.00 95.00 91 VAL A O 1
ATOM 699 N N . THR A 1 92 ? 2.563 9.655 4.936 1.00 94.38 92 THR A N 1
ATOM 700 C CA . THR A 1 92 ? 1.979 10.596 3.972 1.00 94.38 92 THR A CA 1
ATOM 701 C C . THR A 1 92 ? 2.722 10.567 2.646 1.00 94.38 92 THR A C 1
ATOM 703 O O . THR A 1 92 ? 2.067 10.586 1.605 1.00 94.38 92 THR A O 1
ATOM 706 N N . ASP A 1 93 ? 4.045 10.402 2.676 1.00 94.69 93 ASP A N 1
ATOM 707 C CA . ASP A 1 93 ? 4.884 10.281 1.482 1.00 94.69 93 ASP A CA 1
ATOM 708 C C . ASP A 1 93 ? 4.570 9.004 0.691 1.00 94.69 93 ASP A C 1
ATOM 710 O O . ASP A 1 93 ? 4.477 9.031 -0.537 1.00 94.69 93 ASP A O 1
ATOM 714 N N . LEU A 1 94 ? 4.290 7.892 1.384 1.00 95.56 94 LEU A N 1
ATOM 715 C CA . LEU A 1 94 ? 3.794 6.665 0.747 1.00 95.56 94 LEU A CA 1
ATOM 716 C C . LEU A 1 94 ? 2.392 6.822 0.132 1.00 95.56 94 LEU A C 1
ATOM 718 O O . LEU A 1 94 ? 2.035 6.077 -0.785 1.00 95.56 94 LEU A O 1
ATOM 722 N N . GLY A 1 95 ? 1.574 7.752 0.631 1.00 93.88 95 GLY A N 1
ATOM 723 C CA . GLY A 1 95 ? 0.235 8.034 0.115 1.00 93.88 95 GLY A CA 1
ATOM 724 C C . GLY A 1 95 ? -0.625 6.776 -0.062 1.00 93.88 95 GLY A C 1
ATOM 725 O O . GLY A 1 95 ? -0.730 5.9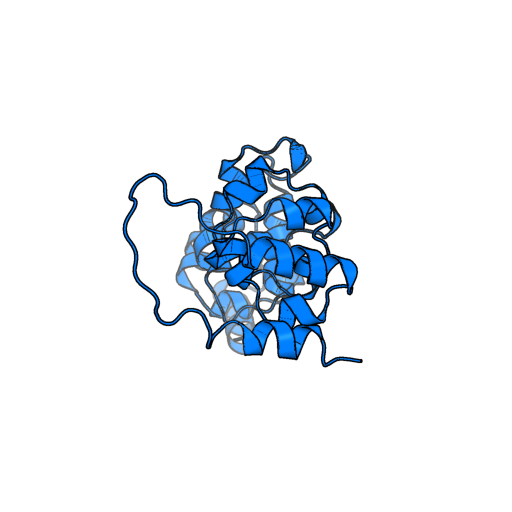28 0.825 1.00 93.88 95 GLY A O 1
ATOM 726 N N . HIS A 1 96 ? -1.243 6.617 -1.236 1.00 95.62 96 HIS A N 1
ATOM 727 C CA . HIS A 1 96 ? -2.084 5.450 -1.549 1.00 95.62 96 HIS A CA 1
ATOM 728 C C . HIS A 1 96 ? -1.319 4.116 -1.599 1.00 95.62 96 HIS A C 1
ATOM 730 O O . HIS A 1 96 ? -1.950 3.060 -1.515 1.00 95.62 96 HIS A O 1
ATOM 736 N N . LEU A 1 97 ? 0.018 4.126 -1.691 1.00 96.81 97 LEU A N 1
ATOM 737 C CA . LEU A 1 97 ? 0.833 2.908 -1.621 1.00 96.81 97 LEU A CA 1
ATOM 738 C C . LEU A 1 97 ? 1.001 2.371 -0.195 1.00 96.81 97 LEU A C 1
ATOM 740 O O . LEU A 1 97 ? 1.446 1.233 -0.033 1.00 96.81 97 LEU A O 1
ATOM 744 N N . ILE A 1 98 ? 0.551 3.089 0.843 1.00 95.38 98 ILE A N 1
ATOM 745 C CA . ILE A 1 98 ? 0.542 2.557 2.215 1.00 95.38 98 ILE A CA 1
ATOM 746 C C . ILE A 1 98 ? -0.253 1.246 2.321 1.00 95.38 98 ILE A C 1
ATOM 748 O O . ILE A 1 98 ? 0.101 0.349 3.083 1.00 95.38 98 ILE A O 1
ATOM 752 N N . GLY A 1 99 ? -1.297 1.083 1.497 1.00 92.19 99 GLY A N 1
ATOM 753 C CA . GLY A 1 99 ? -2.088 -0.145 1.442 1.00 92.19 99 GLY A CA 1
ATOM 754 C C . GLY A 1 99 ? -1.315 -1.359 0.917 1.00 92.19 99 GLY A C 1
ATOM 755 O O . GLY A 1 99 ? -1.770 -2.485 1.096 1.00 92.19 99 GLY A O 1
ATOM 756 N N . GLY A 1 100 ? -0.156 -1.147 0.290 1.00 94.50 100 GLY A N 1
ATOM 757 C CA . GLY A 1 100 ? 0.748 -2.202 -0.154 1.00 94.50 100 GLY A CA 1
ATOM 758 C C . GLY A 1 100 ? 1.699 -2.716 0.931 1.00 94.50 100 GLY A C 1
ATOM 759 O O . GLY A 1 100 ? 2.396 -3.702 0.692 1.00 94.50 100 GLY A O 1
ATOM 760 N N . LEU A 1 101 ? 1.727 -2.099 2.122 1.00 96.44 101 LEU A N 1
ATOM 761 C CA . LEU A 1 101 ? 2.595 -2.545 3.211 1.00 96.44 101 LEU A CA 1
ATOM 762 C C . LEU A 1 101 ? 2.305 -4.007 3.607 1.00 96.44 101 LEU A C 1
ATOM 764 O O . LEU A 1 101 ? 1.142 -4.429 3.632 1.00 96.44 101 LEU A O 1
ATOM 768 N N . PRO A 1 102 ? 3.340 -4.788 3.969 1.00 94.81 102 PRO A N 1
ATOM 769 C CA . PRO A 1 102 ? 3.168 -6.087 4.606 1.00 94.81 102 PRO A CA 1
ATOM 770 C C . PRO A 1 102 ? 2.290 -6.000 5.861 1.00 94.81 102 PRO A C 1
ATOM 772 O O . PRO A 1 102 ? 2.253 -4.981 6.551 1.00 94.81 102 PRO A O 1
ATOM 775 N N . LYS A 1 103 ? 1.568 -7.081 6.170 1.00 94.81 103 LYS A N 1
ATOM 776 C CA . LYS A 1 103 ? 0.565 -7.087 7.249 1.00 94.81 103 LYS A CA 1
ATOM 777 C C . LYS A 1 103 ? 1.156 -6.805 8.628 1.00 94.81 103 LYS A C 1
ATOM 779 O O . LYS A 1 103 ? 0.527 -6.107 9.411 1.00 94.81 103 LYS A O 1
ATOM 784 N N . ASP A 1 104 ? 2.342 -7.337 8.900 1.00 94.81 104 ASP A N 1
ATOM 785 C CA . ASP A 1 104 ? 3.125 -7.071 10.108 1.00 94.81 104 ASP A CA 1
ATOM 786 C C . ASP A 1 104 ? 3.470 -5.578 10.228 1.00 94.81 104 ASP A C 1
ATOM 788 O O . ASP A 1 104 ? 3.229 -4.960 11.261 1.00 94.81 104 ASP A O 1
ATOM 792 N N . ARG A 1 105 ? 3.896 -4.957 9.124 1.00 96.50 105 ARG A N 1
ATOM 793 C CA . ARG A 1 105 ? 4.216 -3.523 9.061 1.00 96.50 105 ARG A CA 1
ATOM 794 C C . ARG A 1 105 ? 2.974 -2.648 9.249 1.00 96.50 105 ARG A C 1
ATOM 796 O O . ARG A 1 105 ? 3.040 -1.641 9.946 1.00 96.50 105 ARG A O 1
ATOM 803 N N . LEU A 1 106 ? 1.827 -3.051 8.693 1.00 96.69 106 LEU A N 1
ATOM 804 C CA . LEU A 1 106 ? 0.541 -2.387 8.945 1.00 96.69 106 LEU A CA 1
ATOM 805 C C . LEU A 1 106 ? 0.118 -2.495 10.412 1.00 96.69 106 LEU A C 1
ATOM 807 O O . LEU A 1 106 ? -0.358 -1.512 10.975 1.00 96.69 106 LEU A O 1
ATOM 811 N N . SER A 1 107 ? 0.298 -3.658 11.047 1.00 96.19 107 SER A N 1
ATOM 812 C CA . SER A 1 107 ? -0.032 -3.835 12.468 1.00 96.19 107 SER A CA 1
ATOM 813 C C . SER A 1 107 ? 0.898 -3.080 13.422 1.00 96.19 107 SER A C 1
ATOM 815 O O . SER A 1 107 ? 0.508 -2.835 14.562 1.00 96.19 107 SER A O 1
ATOM 817 N N . ASP A 1 108 ? 2.069 -2.662 12.938 1.00 96.75 108 ASP A N 1
ATOM 818 C CA . ASP A 1 108 ? 3.063 -1.893 13.693 1.00 96.75 108 ASP A CA 1
ATOM 819 C C . ASP A 1 108 ? 2.917 -0.368 13.526 1.00 96.75 108 ASP A C 1
ATOM 821 O O . ASP A 1 108 ? 3.610 0.395 14.204 1.00 96.75 108 ASP A O 1
ATOM 825 N N . LEU A 1 109 ? 2.004 0.105 12.663 1.00 97.62 109 LEU A N 1
ATOM 826 C CA . LEU A 1 109 ? 1.696 1.534 12.545 1.00 97.62 109 LEU A CA 1
ATOM 827 C C . LEU A 1 109 ? 1.240 2.098 13.898 1.00 97.62 109 LEU A C 1
ATOM 829 O O . LEU A 1 109 ? 0.286 1.612 14.516 1.00 97.62 109 LEU A O 1
ATOM 833 N N . THR A 1 110 ? 1.921 3.149 14.342 1.00 97.88 110 THR A N 1
ATOM 834 C CA . THR A 1 110 ? 1.633 3.824 15.613 1.00 97.88 110 THR A CA 1
ATOM 835 C C . THR A 1 110 ? 0.394 4.712 15.503 1.00 97.88 110 THR A C 1
ATOM 837 O O . THR A 1 110 ? -0.142 4.952 14.418 1.00 97.88 110 THR A O 1
ATOM 840 N N . LYS A 1 111 ? -0.069 5.229 16.643 1.00 97.69 111 LYS A N 1
ATOM 841 C CA . LYS A 1 111 ? -1.181 6.179 16.682 1.00 97.69 111 LYS A CA 1
ATOM 842 C C . LYS A 1 111 ? -0.865 7.456 15.901 1.00 97.69 111 LYS A C 1
ATOM 844 O O . LYS A 1 111 ? -1.739 7.971 15.214 1.00 97.69 111 LYS A O 1
ATOM 849 N N . GLU A 1 112 ? 0.366 7.943 16.009 1.00 97.69 112 GLU A N 1
ATOM 850 C CA . GLU A 1 112 ? 0.845 9.147 15.334 1.00 97.69 112 GLU A CA 1
ATOM 851 C C . GLU A 1 112 ? 0.855 8.942 13.818 1.00 97.69 112 GLU A C 1
ATOM 853 O O . GLU A 1 112 ? 0.264 9.743 13.107 1.00 97.69 112 GLU A O 1
ATOM 858 N N . HIS A 1 113 ? 1.384 7.814 13.332 1.00 98.00 113 HIS A N 1
ATOM 859 C CA . HIS A 1 113 ? 1.298 7.460 11.914 1.00 98.00 113 HIS A CA 1
ATOM 860 C C . HIS A 1 113 ? -0.152 7.402 11.426 1.00 98.00 113 HIS A C 1
ATOM 862 O O . HIS A 1 113 ? -0.499 7.995 10.411 1.00 98.00 113 HIS A O 1
ATOM 868 N N . LEU A 1 114 ? -1.032 6.711 12.157 1.00 97.56 114 LEU A N 1
ATOM 869 C CA . LEU A 1 114 ? -2.435 6.597 11.760 1.00 97.56 114 LEU A CA 1
ATOM 870 C C . LEU A 1 114 ? -3.158 7.945 11.742 1.00 97.56 114 LEU A C 1
ATOM 872 O O . LEU A 1 114 ? -4.078 8.100 10.948 1.00 97.56 114 LEU A O 1
ATOM 876 N N . ALA A 1 115 ? -2.761 8.913 12.569 1.00 96.31 115 ALA A N 1
ATOM 877 C CA . ALA A 1 115 ? -3.339 10.254 12.549 1.00 96.31 115 ALA A CA 1
ATOM 878 C C . ALA A 1 115 ? -2.994 11.032 11.265 1.00 96.31 115 ALA A C 1
ATOM 880 O O . ALA A 1 115 ? -3.809 11.841 10.823 1.00 96.31 115 ALA A O 1
ATOM 881 N N . GLU A 1 116 ? -1.842 10.754 10.649 1.00 97.31 116 GLU A N 1
ATOM 882 C CA . GLU A 1 116 ? -1.391 11.405 9.411 1.00 97.31 116 GLU A CA 1
ATOM 883 C C . GLU A 1 116 ? -2.028 10.806 8.140 1.00 97.31 116 GLU A C 1
ATOM 885 O O . GLU A 1 116 ? -2.065 11.439 7.084 1.00 97.31 116 GLU A O 1
ATOM 890 N N . ILE A 1 117 ? -2.588 9.593 8.209 1.00 96.75 117 ILE A N 1
ATOM 891 C CA . ILE A 1 117 ? -3.206 8.944 7.043 1.00 96.75 117 ILE A CA 1
ATOM 892 C C . ILE A 1 117 ? -4.578 9.565 6.752 1.00 96.75 117 ILE A C 1
ATOM 894 O O . ILE A 1 117 ? -5.508 9.472 7.546 1.00 96.75 117 ILE A O 1
ATOM 898 N N . SER A 1 118 ? -4.774 10.149 5.573 1.00 96.62 118 SER A N 1
ATOM 899 C CA . SER A 1 118 ? -6.068 10.756 5.240 1.00 96.62 118 SER A CA 1
ATOM 900 C C . SER A 1 118 ? -7.190 9.709 5.061 1.00 96.62 118 SER A C 1
ATOM 902 O O . SER A 1 118 ? -6.925 8.566 4.673 1.00 96.62 118 SER A O 1
ATOM 904 N N . PRO A 1 119 ? -8.473 10.076 5.257 1.00 96.94 119 PRO A N 1
ATOM 905 C CA . PRO A 1 119 ? -9.601 9.190 4.945 1.00 96.94 119 PRO A CA 1
ATOM 906 C C . PRO A 1 119 ? -9.604 8.704 3.481 1.00 96.94 119 PRO A C 1
ATOM 908 O O . PRO A 1 119 ? -10.008 7.584 3.177 1.00 96.94 119 PRO A O 1
ATOM 911 N N . ASP A 1 120 ? -9.107 9.536 2.560 1.00 95.75 120 ASP A N 1
ATOM 912 C CA . ASP A 1 120 ? -8.961 9.179 1.148 1.00 95.75 120 ASP A CA 1
ATOM 913 C C . ASP A 1 120 ? -7.927 8.063 0.925 1.00 95.75 120 ASP A C 1
ATOM 915 O O . ASP A 1 120 ? -8.138 7.186 0.093 1.00 95.75 120 ASP A O 1
ATOM 919 N N . VAL A 1 121 ? -6.854 8.037 1.715 1.00 96.69 121 VAL A N 1
ATOM 920 C CA . VAL A 1 121 ? -5.884 6.939 1.697 1.00 96.69 121 VAL A CA 1
ATOM 921 C C . VAL A 1 121 ? -6.475 5.684 2.344 1.00 96.69 121 VAL A C 1
ATOM 923 O O . VAL A 1 121 ? -6.340 4.592 1.790 1.00 96.69 121 VAL A O 1
ATOM 926 N N . ILE A 1 122 ? -7.198 5.822 3.464 1.00 97.50 122 ILE A N 1
ATOM 927 C CA . ILE A 1 122 ? -7.834 4.691 4.162 1.00 97.50 122 ILE A CA 1
ATOM 928 C C . ILE A 1 122 ? -8.764 3.904 3.236 1.00 97.50 122 ILE A C 1
ATOM 930 O O . ILE A 1 122 ? -8.647 2.679 3.172 1.00 97.50 122 ILE A O 1
ATOM 934 N N . LYS A 1 123 ? -9.641 4.565 2.470 1.00 95.56 123 LYS A N 1
ATOM 935 C CA . LYS A 1 123 ? -10.563 3.868 1.550 1.00 95.56 123 LYS A CA 1
ATOM 936 C C . LYS A 1 123 ? -9.853 3.098 0.424 1.00 95.56 123 LYS A C 1
ATOM 938 O O . LYS A 1 123 ? -10.450 2.187 -0.143 1.00 95.56 123 LYS A O 1
ATOM 943 N N . GLN A 1 124 ? -8.606 3.457 0.096 1.00 94.50 124 GLN A N 1
ATOM 944 C CA . GLN A 1 124 ? -7.815 2.822 -0.966 1.00 94.50 124 GLN A CA 1
ATOM 945 C C . GLN A 1 124 ? -6.997 1.619 -0.475 1.00 94.50 124 GLN A C 1
ATOM 947 O O . GLN A 1 124 ? -6.474 0.859 -1.291 1.00 94.50 124 GLN A O 1
ATOM 952 N N . VAL A 1 125 ? -6.898 1.396 0.842 1.00 96.38 125 VAL A N 1
ATOM 953 C CA . VAL A 1 125 ? -6.206 0.221 1.388 1.00 96.38 125 VAL A CA 1
ATOM 954 C C . VAL A 1 125 ? -6.934 -1.058 0.940 1.00 96.38 125 VAL A C 1
ATOM 956 O O . VAL A 1 125 ? -8.116 -1.227 1.254 1.00 96.38 125 VAL A O 1
ATOM 959 N N . PRO A 1 126 ? -6.270 -2.006 0.251 1.00 95.38 126 PRO A N 1
ATOM 960 C CA . PRO A 1 126 ? -6.911 -3.244 -0.182 1.00 95.38 126 PRO A CA 1
ATOM 961 C C . PRO A 1 126 ? -7.544 -3.998 0.997 1.00 95.38 126 PRO A C 1
ATOM 963 O O . PRO A 1 126 ? -6.904 -4.097 2.045 1.00 95.38 126 PRO A O 1
ATOM 966 N N . PRO A 1 127 ? -8.744 -4.598 0.858 1.00 96.06 127 PRO A N 1
ATOM 967 C CA . PRO A 1 127 ? -9.416 -5.281 1.966 1.00 96.06 127 PRO A CA 1
ATOM 968 C C . PRO A 1 127 ? -8.521 -6.288 2.703 1.00 96.06 127 PRO A C 1
ATOM 970 O O . PRO A 1 127 ? -8.416 -6.274 3.928 1.00 96.06 127 PRO A O 1
ATOM 973 N N . THR A 1 128 ? -7.793 -7.120 1.957 1.00 94.81 128 THR A N 1
ATOM 974 C CA . THR A 1 128 ? -6.892 -8.138 2.519 1.00 94.81 128 THR A CA 1
ATOM 975 C C . THR A 1 128 ? -5.810 -7.560 3.432 1.00 94.81 128 THR A C 1
ATOM 977 O O . THR A 1 128 ? -5.414 -8.236 4.385 1.00 94.81 128 THR A O 1
ATOM 980 N N . GLN A 1 129 ? -5.363 -6.335 3.153 1.00 97.06 129 GLN A N 1
ATOM 981 C CA . GLN A 1 129 ? -4.372 -5.595 3.928 1.00 97.06 129 GLN A CA 1
ATOM 982 C C . GLN A 1 129 ? -5.030 -4.791 5.046 1.00 97.06 129 GLN A C 1
ATOM 984 O O . GLN A 1 129 ? -4.548 -4.811 6.173 1.00 97.06 129 GLN A O 1
ATOM 989 N N . PHE A 1 130 ? -6.203 -4.208 4.794 1.00 97.62 130 PHE A N 1
ATOM 990 C CA . PHE A 1 130 ? -7.002 -3.524 5.809 1.00 97.62 130 PHE A CA 1
ATOM 991 C C . PHE A 1 130 ? -7.331 -4.436 7.003 1.00 97.62 130 PHE A C 1
ATOM 993 O O . PHE A 1 130 ? -7.294 -4.015 8.157 1.00 97.62 130 PHE A O 1
ATOM 1000 N N . ALA A 1 131 ? -7.567 -5.726 6.749 1.00 96.94 131 ALA A N 1
ATOM 1001 C CA . ALA A 1 131 ? -7.801 -6.715 7.798 1.00 96.94 131 ALA A CA 1
ATOM 1002 C C . ALA A 1 131 ? -6.624 -6.881 8.787 1.00 96.94 131 ALA A C 1
ATOM 1004 O O . ALA A 1 131 ? -6.830 -7.435 9.874 1.00 96.94 131 ALA A O 1
ATOM 1005 N N . ALA A 1 132 ? -5.417 -6.414 8.442 1.00 97.25 132 ALA A N 1
ATOM 1006 C CA . ALA A 1 132 ? -4.235 -6.466 9.300 1.00 97.25 132 ALA A CA 1
ATOM 1007 C C . ALA A 1 132 ? -4.285 -5.466 10.465 1.00 97.25 132 ALA A C 1
ATOM 1009 O O . ALA A 1 132 ? -3.713 -5.760 11.513 1.00 97.25 132 ALA A O 1
ATOM 1010 N N . PHE A 1 133 ? -5.020 -4.351 10.339 1.00 98.00 133 PHE A N 1
ATOM 1011 C CA . PHE A 1 133 ? -5.158 -3.384 11.432 1.00 98.00 133 PHE A CA 1
ATOM 1012 C C . PHE A 1 133 ? -5.692 -4.059 12.693 1.00 98.00 133 PHE A C 1
ATOM 1014 O O . PHE A 1 133 ? -6.718 -4.751 12.676 1.00 98.00 133 PHE A O 1
ATOM 1021 N N . SER A 1 134 ? -4.982 -3.885 13.801 1.00 97.56 134 SER A N 1
ATOM 1022 C CA . SER A 1 134 ? -5.386 -4.412 15.099 1.00 97.56 134 SER A CA 1
ATOM 1023 C C . SER A 1 134 ? -6.624 -3.686 15.628 1.00 97.56 134 SER A C 1
ATOM 1025 O O . SER A 1 134 ? -6.971 -2.590 15.191 1.00 97.56 134 SER A O 1
ATOM 1027 N N . LYS A 1 135 ? -7.297 -4.286 16.615 1.00 97.25 135 LYS A N 1
ATOM 1028 C CA . LYS A 1 135 ? -8.439 -3.644 17.278 1.00 97.25 135 LYS A CA 1
ATOM 1029 C C . LYS A 1 135 ? -8.051 -2.278 17.865 1.00 97.25 135 LYS A C 1
ATOM 1031 O O . LYS A 1 135 ? -8.763 -1.307 17.649 1.00 97.25 135 LYS A O 1
ATOM 1036 N N . SER A 1 136 ? -6.903 -2.201 18.538 1.00 97.31 136 SER A N 1
ATOM 1037 C CA . SER A 1 136 ? -6.401 -0.961 19.140 1.00 97.31 136 SER A CA 1
ATOM 1038 C C . SER A 1 136 ? -6.081 0.114 18.101 1.00 97.31 136 SER A C 1
ATOM 1040 O O . SER A 1 136 ? -6.405 1.274 18.317 1.00 97.31 136 SER A O 1
ATOM 1042 N N . GLN A 1 137 ? -5.519 -0.263 16.950 1.00 98.38 137 GLN A N 1
ATOM 1043 C CA . GLN A 1 137 ? -5.299 0.681 15.851 1.00 98.38 137 GLN A CA 1
ATOM 1044 C C . GLN A 1 137 ? -6.617 1.227 15.295 1.00 98.38 137 GLN A C 1
ATOM 1046 O O . GLN A 1 137 ? -6.739 2.431 15.101 1.00 98.38 137 GLN A O 1
ATOM 1051 N N . LEU A 1 138 ? -7.628 0.372 15.104 1.00 98.00 138 LEU A N 1
ATOM 1052 C CA . LEU A 1 138 ? -8.954 0.810 14.652 1.00 98.00 138 LEU A CA 1
ATOM 1053 C C . LEU A 1 138 ? -9.634 1.741 15.671 1.00 98.00 138 LEU A C 1
ATOM 1055 O O . LEU A 1 138 ? -10.338 2.665 15.276 1.00 98.00 138 LEU A O 1
ATOM 1059 N N . GLU A 1 139 ? -9.396 1.561 16.976 1.00 96.94 139 GLU A N 1
ATOM 1060 C CA . GLU A 1 139 ? -9.872 2.493 18.012 1.00 96.94 139 GLU A CA 1
ATOM 1061 C C . GLU A 1 139 ? -9.223 3.885 17.894 1.00 96.94 139 GLU A C 1
ATOM 1063 O O . GLU A 1 139 ? -9.837 4.882 18.291 1.00 96.94 139 GLU A O 1
ATOM 1068 N N . TRP A 1 140 ? -8.007 3.977 17.348 1.00 97.25 140 TRP A N 1
ATOM 1069 C CA . TRP A 1 140 ? -7.292 5.241 17.145 1.00 97.25 140 TRP A CA 1
ATOM 1070 C C . TRP A 1 140 ? -7.734 6.014 15.909 1.00 97.25 140 TRP A C 1
ATOM 1072 O O . TRP A 1 140 ? -7.392 7.191 15.803 1.00 97.25 140 TRP A O 1
ATOM 1082 N N . PHE A 1 141 ? -8.507 5.397 15.015 1.00 96.81 141 PHE A N 1
ATOM 1083 C CA . PHE A 1 141 ? -9.008 6.087 13.837 1.00 96.81 141 PHE A CA 1
ATOM 1084 C C . PHE A 1 141 ? -9.864 7.290 14.248 1.00 96.81 141 PHE A C 1
ATOM 1086 O O . PHE A 1 141 ? -10.578 7.292 15.261 1.00 96.81 141 PHE A O 1
ATOM 1093 N N . THR A 1 142 ? -9.791 8.330 13.431 1.00 94.88 142 THR A N 1
ATOM 1094 C CA . THR A 1 142 ? -10.680 9.481 13.506 1.00 94.88 142 THR A CA 1
ATOM 1095 C C . THR A 1 142 ? -12.077 9.106 13.017 1.00 94.88 142 THR A C 1
ATOM 1097 O O . THR A 1 142 ? -12.277 8.106 12.321 1.00 94.88 142 THR A O 1
ATOM 1100 N N . PHE A 1 143 ? -13.055 9.947 13.356 1.00 93.56 143 PHE A N 1
ATOM 1101 C CA . PHE A 1 143 ? -14.419 9.816 12.848 1.00 93.56 143 PHE A CA 1
ATOM 1102 C C . PHE A 1 143 ? -14.449 9.772 11.308 1.00 93.56 143 PHE A C 1
ATOM 1104 O O . PHE A 1 143 ? -15.074 8.885 10.729 1.00 93.56 143 PHE A O 1
ATOM 1111 N N . GLU A 1 144 ? -13.712 10.667 10.642 1.00 94.81 144 GLU A N 1
ATOM 1112 C CA . GLU A 1 144 ? -13.673 10.736 9.175 1.00 94.81 144 GLU A CA 1
ATOM 1113 C C . GLU A 1 144 ? -13.004 9.507 8.548 1.00 94.81 144 GLU A C 1
ATOM 1115 O O . GLU A 1 144 ? -13.513 8.950 7.574 1.00 94.81 144 GLU A O 1
ATOM 1120 N N . GLN A 1 145 ? -11.906 9.018 9.134 1.00 97.31 145 GLN A N 1
ATOM 1121 C CA . GLN A 1 145 ? -11.268 7.778 8.683 1.00 97.31 145 GLN A CA 1
ATOM 1122 C C . GLN A 1 145 ? -12.225 6.592 8.809 1.00 97.31 145 GLN A C 1
ATOM 1124 O O . GLN A 1 145 ? -12.394 5.852 7.844 1.00 97.31 145 GLN A O 1
ATOM 1129 N N . ALA A 1 146 ? -12.910 6.436 9.946 1.00 96.25 146 ALA A N 1
ATOM 1130 C CA . ALA A 1 146 ? -13.877 5.356 10.130 1.00 96.25 146 ALA A CA 1
ATOM 1131 C C . ALA A 1 146 ? -15.042 5.430 9.128 1.00 96.25 146 ALA A C 1
ATOM 1133 O O . ALA A 1 146 ? -15.470 4.404 8.604 1.00 96.25 146 ALA A O 1
ATOM 1134 N N . ARG A 1 147 ? -15.517 6.640 8.802 1.00 94.12 147 ARG A N 1
ATOM 1135 C CA . ARG A 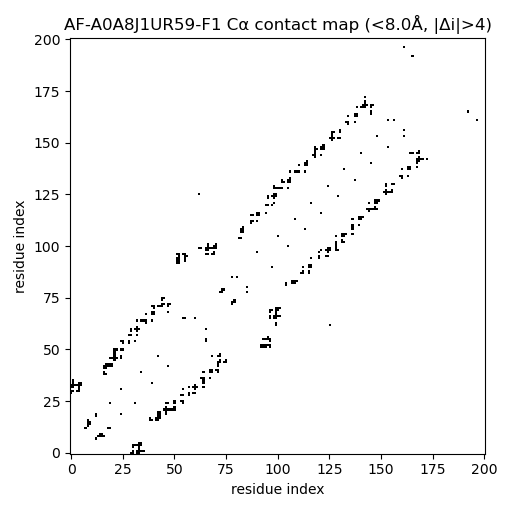1 147 ? -16.578 6.871 7.803 1.00 94.12 147 ARG A CA 1
ATOM 1136 C C . ARG A 1 147 ? -16.133 6.627 6.360 1.00 94.12 147 ARG A C 1
ATOM 1138 O O . ARG A 1 147 ? -16.991 6.405 5.510 1.00 94.12 147 ARG A O 1
ATOM 1145 N N . SER A 1 148 ? -14.831 6.664 6.083 1.00 96.19 148 SER A N 1
ATOM 1146 C CA . SER A 1 148 ? -14.276 6.368 4.755 1.00 96.19 148 SER A CA 1
ATOM 1147 C C . SER A 1 148 ? -14.095 4.875 4.469 1.00 96.19 148 SER A C 1
ATOM 1149 O O . SER A 1 148 ? -13.894 4.503 3.313 1.00 96.19 148 SER A O 1
ATOM 1151 N N . ILE A 1 149 ? -14.179 4.017 5.493 1.00 97.00 149 ILE A N 1
ATOM 1152 C CA . ILE A 1 149 ? -14.005 2.569 5.337 1.00 97.00 149 ILE A CA 1
ATOM 1153 C C . ILE A 1 149 ? -15.103 2.020 4.420 1.00 97.00 149 ILE A C 1
ATOM 1155 O O . ILE A 1 149 ? -16.292 2.270 4.607 1.00 97.00 149 ILE A O 1
ATOM 1159 N N . THR A 1 150 ? -14.687 1.256 3.416 1.00 96.25 150 THR A N 1
ATOM 1160 C CA . THR A 1 150 ? -15.571 0.697 2.387 1.00 96.25 150 THR A CA 1
ATOM 1161 C C . THR A 1 150 ? -16.235 -0.601 2.843 1.00 96.25 150 THR A C 1
ATOM 1163 O O . THR A 1 150 ? -15.655 -1.357 3.621 1.00 96.25 150 THR A O 1
ATOM 1166 N N . ASP A 1 151 ? -17.397 -0.943 2.276 1.00 95.75 151 ASP A N 1
ATOM 1167 C CA . ASP A 1 151 ? -18.086 -2.211 2.576 1.00 95.75 151 ASP A CA 1
ATOM 1168 C C . ASP A 1 151 ? -17.174 -3.432 2.363 1.00 95.75 151 ASP A C 1
ATOM 1170 O O . ASP A 1 151 ? -17.107 -4.317 3.210 1.00 95.75 151 ASP A O 1
ATOM 1174 N N . LYS A 1 152 ? -16.361 -3.431 1.296 1.00 96.12 152 LYS A N 1
ATOM 1175 C CA . LYS A 1 152 ? -15.394 -4.508 1.019 1.00 96.12 152 LYS A CA 1
ATOM 1176 C C . LYS A 1 152 ? -14.333 -4.650 2.113 1.00 96.12 152 LYS A C 1
ATOM 1178 O O . LYS A 1 152 ? -13.900 -5.763 2.398 1.00 96.12 152 LYS A O 1
ATOM 1183 N N . GLN A 1 153 ? -13.878 -3.538 2.694 1.00 98.12 153 GLN A N 1
ATOM 1184 C CA . GLN A 1 153 ? -12.945 -3.556 3.822 1.00 98.12 153 GLN A CA 1
ATOM 1185 C C . GLN A 1 153 ? -13.631 -4.043 5.096 1.00 98.12 153 GLN A C 1
ATOM 1187 O O . GLN A 1 153 ? -13.022 -4.799 5.844 1.00 98.12 153 GLN A O 1
ATOM 1192 N N . ILE A 1 154 ? -14.893 -3.669 5.327 1.00 96.56 154 ILE A N 1
ATOM 1193 C CA . ILE A 1 154 ? -15.683 -4.172 6.455 1.00 96.56 154 ILE A CA 1
ATOM 1194 C C . ILE A 1 154 ? -15.874 -5.688 6.314 1.00 96.56 154 ILE A C 1
ATOM 1196 O O . ILE A 1 154 ? -15.666 -6.406 7.288 1.00 96.56 154 ILE A O 1
ATOM 1200 N N . ASP A 1 155 ? -16.175 -6.188 5.112 1.00 96.38 155 ASP A N 1
ATOM 1201 C CA . ASP A 1 155 ? -16.485 -7.595 4.813 1.00 96.38 155 ASP A CA 1
ATOM 1202 C C . ASP A 1 155 ? -15.396 -8.602 5.185 1.00 96.38 155 ASP A C 1
ATOM 1204 O O . ASP A 1 155 ? -15.699 -9.764 5.455 1.00 96.38 155 ASP A O 1
ATOM 1208 N N . VAL A 1 156 ? -14.148 -8.159 5.284 1.00 96.31 156 VAL A N 1
ATOM 1209 C CA . VAL A 1 156 ? -13.007 -9.001 5.670 1.00 96.31 156 VAL A CA 1
ATOM 1210 C C . VAL A 1 156 ? -12.629 -8.879 7.152 1.00 96.31 156 VAL A C 1
ATOM 1212 O O . VAL A 1 156 ? -11.703 -9.550 7.608 1.00 96.31 156 VAL A O 1
ATOM 1215 N N . LEU A 1 157 ? -13.328 -8.042 7.927 1.00 95.88 157 LEU A N 1
ATOM 1216 C CA . LEU A 1 157 ? -13.100 -7.878 9.363 1.00 95.88 157 LEU A CA 1
ATOM 1217 C C . LEU A 1 157 ? -13.868 -8.906 10.197 1.00 95.88 157 LEU A C 1
ATOM 1219 O O . LEU A 1 157 ? -14.994 -9.297 9.870 1.00 95.88 157 LEU A O 1
ATOM 1223 N N . SER A 1 158 ? -13.290 -9.251 11.350 1.00 96.44 158 SER A N 1
ATOM 1224 C CA . SER A 1 158 ? -13.993 -9.963 12.419 1.00 96.44 158 SER A CA 1
ATOM 1225 C C . SER A 1 158 ? -15.065 -9.086 13.073 1.00 96.44 158 SER A C 1
ATOM 1227 O O . SER A 1 158 ? -14.978 -7.856 13.055 1.00 96.44 158 SER A O 1
ATOM 1229 N N . ASN A 1 159 ? -16.046 -9.720 13.721 1.00 93.94 159 ASN A N 1
ATOM 1230 C CA . ASN A 1 159 ? -17.144 -9.027 14.407 1.00 93.94 159 ASN A CA 1
ATOM 1231 C C . ASN A 1 159 ? -16.650 -8.007 15.445 1.00 93.94 159 ASN A C 1
ATOM 1233 O O . ASN A 1 159 ? -17.178 -6.899 15.517 1.00 93.94 159 ASN A O 1
ATOM 1237 N N . ASP A 1 160 ? -15.593 -8.335 16.194 1.00 95.69 160 ASP A N 1
ATOM 1238 C CA . ASP A 1 160 ? -15.022 -7.418 17.185 1.00 95.69 160 ASP A CA 1
ATOM 1239 C C . ASP A 1 160 ? -14.451 -6.149 16.542 1.00 95.69 160 ASP A C 1
ATOM 1241 O O . ASP A 1 160 ? -14.678 -5.050 17.044 1.00 95.69 160 ASP A O 1
ATOM 1245 N N . LYS A 1 161 ? -13.740 -6.280 15.413 1.00 97.06 161 LYS A N 1
ATOM 1246 C CA . LYS A 1 161 ? -13.184 -5.135 14.675 1.00 97.06 161 LYS A CA 1
ATOM 1247 C C . LYS A 1 161 ? -14.289 -4.293 14.031 1.00 97.06 161 LYS A C 1
ATOM 1249 O O . LYS A 1 161 ? -14.219 -3.068 14.066 1.00 97.06 161 LYS A O 1
ATOM 1254 N N . ARG A 1 162 ? -15.333 -4.940 13.499 1.00 96.19 162 ARG A N 1
ATOM 1255 C CA . ARG A 1 162 ? -16.525 -4.267 12.960 1.00 96.19 162 ARG A CA 1
ATOM 1256 C C . ARG A 1 162 ? -17.227 -3.416 14.016 1.00 96.19 162 ARG A C 1
ATOM 1258 O O . ARG A 1 162 ? -17.555 -2.265 13.746 1.00 96.19 162 ARG A O 1
ATOM 1265 N N . LYS A 1 163 ? -17.398 -3.956 15.227 1.00 94.31 163 LYS A N 1
ATOM 1266 C CA . LYS A 1 163 ? -17.994 -3.226 16.352 1.00 94.31 163 LYS A CA 1
ATOM 1267 C C . LYS A 1 163 ? -17.175 -1.989 16.726 1.00 94.31 163 LYS A C 1
ATOM 1269 O O . LYS A 1 163 ? -17.749 -0.920 16.890 1.00 94.31 163 LYS A O 1
ATOM 1274 N N . VAL A 1 164 ? -15.848 -2.115 16.796 1.00 95.62 164 VAL A N 1
ATOM 1275 C CA . VAL A 1 164 ? -14.956 -0.975 17.074 1.00 95.62 164 VAL A CA 1
ATOM 1276 C C . VAL A 1 164 ? -15.113 0.137 16.044 1.00 95.62 164 VAL A C 1
ATOM 1278 O O . VAL A 1 164 ? -15.269 1.295 16.418 1.00 95.62 164 VAL A O 1
ATOM 1281 N N . ILE A 1 165 ? -15.094 -0.193 14.752 1.00 94.06 165 ILE A N 1
ATOM 1282 C CA . ILE A 1 165 ? -15.241 0.819 13.701 1.00 94.06 165 ILE A CA 1
ATOM 1283 C C . ILE A 1 165 ? -16.622 1.479 13.732 1.00 94.06 165 ILE A C 1
ATOM 1285 O O . ILE A 1 165 ? -16.708 2.689 13.527 1.00 94.06 165 ILE A O 1
ATOM 1289 N N . ALA A 1 166 ? -17.680 0.729 14.048 1.00 90.38 166 ALA A N 1
ATOM 1290 C CA . ALA A 1 166 ? -19.007 1.303 14.251 1.00 90.38 166 ALA A CA 1
ATOM 1291 C C . ALA A 1 166 ? -19.006 2.326 15.399 1.00 90.38 166 ALA A C 1
ATOM 1293 O O . ALA A 1 166 ? -19.446 3.456 15.214 1.00 90.38 166 ALA A O 1
ATOM 1294 N N . GLU A 1 167 ? -18.423 1.973 16.549 1.00 92.44 167 GLU A N 1
ATOM 1295 C CA . GLU A 1 167 ? -18.301 2.876 17.699 1.00 92.44 167 GLU A CA 1
ATOM 1296 C C . GLU A 1 167 ? -17.474 4.130 17.363 1.00 92.44 167 GLU A C 1
ATOM 1298 O O . GLU A 1 167 ? -17.843 5.238 17.752 1.00 92.44 167 GLU A O 1
ATOM 1303 N N . VAL A 1 168 ? -16.374 3.987 16.611 1.00 92.69 168 VAL A N 1
ATOM 1304 C CA . VAL A 1 168 ? -15.547 5.119 16.153 1.00 92.69 168 VAL A CA 1
ATOM 1305 C C . VAL A 1 168 ? -16.335 6.032 15.210 1.00 92.69 168 VAL A C 1
ATOM 1307 O O . VAL A 1 168 ? -16.307 7.252 15.373 1.00 92.69 168 VAL A O 1
ATOM 1310 N N . GLY A 1 169 ? -17.063 5.448 14.256 1.00 88.50 169 GLY A N 1
ATOM 1311 C CA . GLY A 1 169 ? -17.879 6.159 13.271 1.00 88.50 169 GLY A CA 1
ATOM 1312 C C . GLY A 1 169 ? -19.149 6.802 13.837 1.00 88.50 169 GLY A C 1
ATOM 1313 O O . GLY A 1 169 ? -19.836 7.513 13.108 1.00 88.50 169 GLY A O 1
ATOM 1314 N N . GLU A 1 170 ? -19.461 6.575 15.114 1.00 84.19 170 GLU A N 1
ATOM 1315 C CA . GLU A 1 170 ? -20.572 7.194 15.848 1.00 84.19 170 GLU A CA 1
ATOM 1316 C C . GLU A 1 170 ? -20.110 8.226 16.889 1.00 84.19 170 GLU A C 1
ATOM 1318 O O . GLU A 1 170 ? -20.947 8.896 17.507 1.00 84.19 170 GLU A O 1
ATOM 1323 N N . ARG A 1 171 ? -18.792 8.388 17.097 1.00 83.50 171 ARG A N 1
ATOM 1324 C CA . ARG A 1 171 ? -18.260 9.400 18.019 1.00 83.50 171 ARG A CA 1
ATOM 1325 C C . ARG A 1 171 ? -18.801 10.764 17.610 1.00 83.50 171 ARG A C 1
ATOM 1327 O O . ARG A 1 171 ? -18.580 11.218 16.489 1.00 83.50 171 ARG A O 1
ATOM 1334 N N . LYS A 1 172 ? -19.515 11.425 18.526 1.00 63.75 172 LYS A N 1
ATOM 1335 C CA . LYS A 1 172 ? -19.933 12.813 18.325 1.00 63.75 172 LYS A CA 1
ATOM 1336 C C . LYS A 1 172 ? -18.682 13.628 18.027 1.00 63.75 172 LYS A C 1
ATOM 1338 O O . LYS A 1 172 ? -17.752 13.622 18.830 1.00 63.75 172 LYS A O 1
ATOM 1343 N N . VAL A 1 173 ? -18.674 14.330 16.897 1.00 58.88 173 VAL A N 1
ATOM 1344 C CA . VAL A 1 173 ? -17.729 15.424 16.689 1.00 58.88 173 VAL A CA 1
ATOM 1345 C C . VAL A 1 173 ? -18.057 16.436 17.783 1.00 58.88 173 VAL A C 1
ATOM 1347 O O . VAL A 1 173 ? -19.115 17.065 17.743 1.00 58.88 173 VAL A O 1
ATOM 1350 N N . GLU A 1 174 ? -17.232 16.504 18.828 1.00 48.97 174 GLU A N 1
ATOM 1351 C CA . GLU A 1 174 ? -17.336 17.575 19.813 1.00 48.97 174 GLU A CA 1
ATOM 1352 C C . GLU A 1 174 ? -16.975 18.869 19.090 1.00 48.97 174 GLU A C 1
ATOM 1354 O O . GLU A 1 174 ? -15.808 19.213 18.906 1.00 48.97 174 GLU A O 1
ATOM 1359 N N . ASP A 1 175 ? -18.021 19.533 18.601 1.00 42.31 175 ASP A N 1
ATOM 1360 C CA . ASP A 1 175 ? -17.967 20.870 18.044 1.00 42.31 175 ASP A CA 1
ATOM 1361 C C . ASP A 1 175 ? -17.215 21.768 19.027 1.00 42.31 175 ASP A C 1
ATOM 1363 O O . ASP A 1 175 ? -17.657 22.020 20.154 1.00 42.31 175 ASP A O 1
ATOM 1367 N N . SER A 1 176 ? -16.037 22.216 18.607 1.00 44.22 176 SER A N 1
ATOM 1368 C CA . SER A 1 176 ? -15.245 23.190 19.339 1.00 44.22 176 SER A CA 1
ATOM 1369 C C . SER A 1 176 ? -15.910 24.556 19.164 1.00 44.22 176 SER A C 1
ATOM 1371 O O . SER A 1 176 ? -15.460 25.387 18.386 1.00 44.22 176 SER A O 1
ATOM 1373 N N . GLY A 1 177 ? -17.008 24.763 19.897 1.00 45.50 177 GLY A N 1
ATOM 1374 C CA . GLY A 1 177 ? -17.786 25.999 19.957 1.00 45.50 177 GLY A CA 1
ATOM 1375 C C . GLY A 1 177 ? -18.792 26.134 18.813 1.00 45.50 177 GLY A C 1
ATOM 1376 O O . GLY A 1 177 ? -18.508 26.738 17.788 1.00 45.50 177 GLY A O 1
ATOM 1377 N N . SER A 1 178 ? -20.053 25.770 19.031 1.00 35.09 178 SER A N 1
ATOM 1378 C CA . SER A 1 178 ? -21.053 26.753 19.461 1.00 35.09 178 SER A CA 1
ATOM 1379 C C . SER A 1 178 ? -22.393 26.095 19.807 1.00 35.09 178 SER A C 1
ATOM 1381 O O . SER A 1 178 ? -22.987 25.321 19.066 1.00 35.09 178 SER A O 1
ATOM 1383 N N . THR A 1 179 ? -22.927 26.459 20.970 1.00 39.25 179 THR A N 1
ATOM 1384 C CA . THR A 1 179 ? -24.288 26.116 21.383 1.00 39.25 179 THR A CA 1
ATOM 1385 C C . THR A 1 179 ? -25.293 26.782 20.443 1.00 39.25 179 THR A C 1
ATOM 1387 O O . THR A 1 179 ? -25.425 28.005 20.476 1.00 39.25 179 THR A O 1
ATOM 1390 N N . ARG A 1 180 ? -26.077 26.000 19.683 1.00 35.91 180 ARG A N 1
ATOM 1391 C CA . ARG A 1 180 ? -27.500 26.293 19.420 1.00 35.91 180 ARG A CA 1
ATOM 1392 C C . ARG A 1 180 ? -28.261 25.121 18.789 1.00 35.91 180 ARG A C 1
ATOM 1394 O O . ARG A 1 180 ? -27.785 24.439 17.895 1.00 35.91 180 ARG A O 1
ATOM 1401 N N . PHE A 1 181 ? -29.470 24.924 19.312 1.00 44.09 181 PHE A N 1
ATOM 1402 C CA . PHE A 1 181 ? -30.473 23.926 18.941 1.00 44.09 181 PHE A CA 1
ATOM 1403 C C . PHE A 1 181 ? -30.766 23.856 17.435 1.00 44.09 181 PHE A C 1
ATOM 1405 O O . PHE A 1 181 ? -30.952 24.886 16.793 1.00 44.09 181 PHE A O 1
ATOM 1412 N N . GLY A 1 182 ? -30.974 22.639 16.928 1.00 31.19 182 GLY A N 1
ATOM 1413 C CA . GLY A 1 182 ? -31.584 22.416 15.619 1.00 31.19 182 GLY A CA 1
ATOM 1414 C C . GLY A 1 182 ? -31.702 20.936 15.272 1.00 31.19 182 GLY A C 1
ATOM 1415 O O . GLY A 1 182 ? -30.807 20.354 14.679 1.00 31.19 182 GLY A O 1
ATOM 1416 N N . SER A 1 183 ? -32.818 20.319 15.646 1.00 47.22 183 SER A N 1
ATOM 1417 C CA . SER A 1 183 ? -33.249 19.006 15.162 1.00 47.22 183 SER A CA 1
ATOM 1418 C C . SER A 1 183 ? -33.342 18.981 13.630 1.00 47.22 183 SER A C 1
ATOM 1420 O O . SER A 1 183 ? -34.253 19.611 13.100 1.00 47.22 183 SER A O 1
ATOM 1422 N N . SER A 1 184 ? -32.464 18.257 12.922 1.00 38.34 184 SER A N 1
ATOM 1423 C CA . SER A 1 184 ? -32.754 17.727 11.575 1.00 38.34 184 SER A CA 1
ATOM 1424 C C . SER A 1 184 ? -31.638 16.837 10.998 1.00 38.34 184 SER A C 1
ATOM 1426 O O . SER A 1 184 ? -30.468 17.194 11.044 1.00 38.34 184 SER A O 1
ATOM 1428 N N . LEU A 1 185 ? -32.054 15.731 10.365 1.00 36.31 185 LEU A N 1
ATOM 1429 C CA . LEU A 1 185 ? -31.418 15.012 9.238 1.00 36.31 185 LEU A CA 1
ATOM 1430 C C . LEU A 1 185 ? -30.283 13.981 9.432 1.00 36.31 185 LEU A C 1
ATOM 1432 O O . LEU A 1 185 ? -29.904 13.358 8.444 1.00 36.31 185 LEU A O 1
ATOM 1436 N N . ALA A 1 186 ? -29.827 13.642 10.641 1.00 38.28 186 ALA A N 1
ATOM 1437 C CA . ALA A 1 186 ? -28.802 12.587 10.788 1.00 38.28 186 ALA A CA 1
ATOM 1438 C C . ALA A 1 186 ? -29.315 11.129 10.633 1.00 38.28 186 ALA A C 1
ATOM 1440 O O . ALA A 1 186 ? -28.514 10.204 10.581 1.00 38.28 186 ALA A O 1
ATOM 1441 N N . CYS A 1 187 ? -30.629 10.879 10.545 1.00 38.75 187 CYS A N 1
ATOM 1442 C CA . CYS A 1 187 ? -31.192 9.518 10.649 1.00 38.75 187 CYS A CA 1
ATOM 1443 C C . CYS A 1 187 ? -31.135 8.636 9.384 1.00 38.75 187 CYS A C 1
ATOM 1445 O O . CYS A 1 187 ? -31.437 7.452 9.489 1.00 38.75 187 CYS A O 1
ATOM 1447 N N . VAL A 1 188 ? -30.759 9.140 8.202 1.00 36.09 188 VAL A N 1
ATOM 1448 C CA . VAL A 1 188 ? -30.872 8.333 6.961 1.00 36.09 188 VAL A CA 1
ATOM 1449 C C . VAL A 1 188 ? -29.599 7.533 6.646 1.00 36.09 188 VAL A C 1
ATOM 1451 O O . VAL A 1 188 ? -29.689 6.409 6.163 1.00 36.09 188 VAL A O 1
ATOM 1454 N N . SER A 1 189 ? -28.414 8.028 7.015 1.00 42.62 189 SER A N 1
ATOM 1455 C CA . SER A 1 189 ? -27.138 7.321 6.782 1.00 42.62 189 SER A CA 1
ATOM 1456 C C . SER A 1 189 ? -26.782 6.301 7.875 1.00 42.62 189 SER A C 1
ATOM 1458 O O . SER A 1 189 ? -25.824 5.546 7.722 1.00 42.62 189 SER A O 1
ATOM 1460 N N . ILE A 1 190 ? -27.534 6.296 8.981 1.00 45.16 190 ILE A N 1
ATOM 1461 C CA . ILE A 1 190 ? -27.317 5.443 10.163 1.00 45.16 190 ILE A CA 1
ATOM 1462 C C . ILE A 1 190 ? -27.868 4.026 9.932 1.00 45.16 190 ILE A C 1
ATOM 1464 O O . ILE A 1 190 ? -27.271 3.046 10.369 1.00 45.16 190 ILE A O 1
ATOM 1468 N N . ALA A 1 191 ? -28.969 3.892 9.188 1.00 43.47 191 ALA A N 1
ATOM 1469 C CA . ALA A 1 191 ? -29.606 2.597 8.967 1.00 43.47 191 ALA A CA 1
ATOM 1470 C C . ALA A 1 191 ? -28.779 1.661 8.070 1.00 43.47 191 ALA A C 1
ATOM 1472 O O . ALA A 1 191 ? -28.796 0.461 8.299 1.00 43.47 191 ALA A O 1
ATOM 1473 N N . VAL A 1 192 ? -28.033 2.176 7.086 1.00 46.66 192 VAL A N 1
ATOM 1474 C CA . VAL A 1 192 ? -27.304 1.333 6.114 1.00 46.66 192 VAL A CA 1
ATOM 1475 C C . VAL A 1 192 ? -26.064 0.682 6.734 1.00 46.66 192 VAL A C 1
ATOM 1477 O O . VAL A 1 192 ? -25.825 -0.502 6.511 1.00 46.66 192 VAL A O 1
ATOM 1480 N N . ILE A 1 193 ? -25.321 1.417 7.569 1.00 48.09 193 ILE A N 1
ATOM 1481 C CA . ILE A 1 193 ? -24.138 0.879 8.258 1.00 48.09 193 ILE A CA 1
ATOM 1482 C C . ILE A 1 193 ? -24.562 -0.152 9.309 1.00 48.09 193 ILE A C 1
ATOM 1484 O O . ILE A 1 193 ? -24.017 -1.248 9.337 1.00 48.09 193 ILE A O 1
ATOM 1488 N N . ILE A 1 194 ? -25.593 0.132 10.111 1.00 48.53 194 ILE A N 1
ATOM 1489 C CA . ILE A 1 194 ? -26.121 -0.844 11.078 1.00 48.53 194 ILE A CA 1
ATOM 1490 C C . ILE A 1 194 ? -26.738 -2.055 10.356 1.00 48.53 194 ILE A C 1
ATOM 1492 O O . ILE A 1 194 ? -26.513 -3.186 10.771 1.00 48.53 194 ILE A O 1
ATOM 1496 N N . TYR A 1 195 ? -27.460 -1.865 9.248 1.00 47.94 195 TYR A N 1
ATOM 1497 C CA . TYR A 1 195 ? -28.036 -2.982 8.493 1.00 47.94 195 TYR A CA 1
ATOM 1498 C C . TYR A 1 195 ? -26.938 -3.916 7.957 1.00 47.94 195 TYR A C 1
ATOM 1500 O O . TYR A 1 195 ? -26.941 -5.094 8.298 1.00 47.94 195 TYR A O 1
ATOM 1508 N N . ASN A 1 196 ? -25.923 -3.394 7.258 1.00 49.53 196 ASN A N 1
ATOM 1509 C CA . ASN A 1 196 ? -24.830 -4.216 6.717 1.00 49.53 196 ASN A CA 1
ATOM 1510 C C . ASN A 1 196 ? -23.941 -4.864 7.800 1.00 49.53 196 ASN A C 1
ATOM 1512 O O . ASN A 1 196 ? -23.369 -5.929 7.570 1.00 49.53 196 ASN A O 1
ATOM 1516 N N . LEU A 1 197 ? -23.830 -4.258 8.988 1.00 52.28 197 LEU A N 1
ATOM 1517 C CA . LEU A 1 197 ? -23.051 -4.805 10.106 1.00 52.28 197 LEU A CA 1
ATOM 1518 C C . LEU A 1 197 ? -23.777 -5.910 10.893 1.00 52.28 197 LEU A C 1
ATOM 1520 O O . LEU A 1 197 ? -23.102 -6.721 11.527 1.00 52.28 197 LEU A O 1
ATOM 1524 N N . PHE A 1 198 ? -25.115 -5.960 10.862 1.00 53.25 198 PHE A N 1
ATOM 1525 C CA . PHE A 1 198 ? -25.915 -6.906 11.654 1.00 53.25 198 PHE A CA 1
ATOM 1526 C C . PHE A 1 198 ? -26.670 -7.969 10.832 1.00 53.25 198 PHE A C 1
ATOM 1528 O O . PHE A 1 198 ? -27.154 -8.927 11.433 1.00 53.25 198 PHE A O 1
ATOM 1535 N N . THR A 1 199 ? -26.775 -7.861 9.499 1.00 48.38 199 THR A N 1
ATOM 1536 C CA . THR A 1 199 ? -27.524 -8.842 8.677 1.00 48.38 199 THR A CA 1
ATOM 1537 C C . THR A 1 199 ? -26.686 -9.933 8.008 1.00 48.38 199 THR A C 1
ATOM 1539 O O . THR A 1 199 ? -27.270 -10.823 7.400 1.00 48.38 199 THR A O 1
ATOM 1542 N N . ASN A 1 200 ? -25.353 -9.913 8.114 1.00 43.97 200 ASN A N 1
ATOM 1543 C CA . ASN A 1 200 ? -24.490 -10.991 7.603 1.00 43.97 200 ASN A CA 1
ATOM 1544 C C . ASN A 1 200 ? -24.206 -12.054 8.686 1.00 43.97 200 ASN A C 1
ATOM 1546 O O . ASN A 1 200 ? -23.056 -12.267 9.075 1.00 43.97 200 ASN A O 1
ATOM 1550 N N . VAL A 1 201 ? -25.274 -12.700 9.174 1.00 42.19 201 VAL A N 1
ATOM 1551 C CA . VAL A 1 201 ? -25.237 -13.979 9.912 1.00 42.19 201 VAL A CA 1
ATOM 1552 C C . VAL A 1 201 ? -25.894 -15.052 9.059 1.00 42.19 201 VAL A C 1
ATOM 1554 O O . VAL A 1 201 ? -26.998 -14.776 8.539 1.00 42.19 201 VAL A O 1
#

Secondary structure (DSSP, 8-state):
-HHHHHHHIIIIITT-GGG--HHHHHHHGGGGGGS-HHHHHHS-HHHHHTTHHHHHH-TTS-HHHHHHHHHHHTTSTTTSS-GGGS-TTHHHHHGGGGGGS-HHHHHT--HHHHHHS-HHHHHHS-HHHHTTS-HHHHHH--HHHHHH--HHHHHTS-HHHHHHHHHHHT-----SS-------STTTTHHHHHHHHHS--

Radius of gyration: 19.67 Å; Cα contacts (8 Å, |Δi|>4): 265; chains: 1; bounding box: 51×41×49 Å

Solvent-accessible surface area (backbone atoms only — not comparable to full-atom values): 11057 Å² total; per-residue (Å²): 83,44,73,60,24,53,49,45,35,46,76,74,43,70,68,39,42,50,76,49,44,26,70,52,55,57,68,50,46,63,38,57,45,14,53,53,63,69,46,45,61,46,28,42,33,70,24,49,54,73,23,28,62,59,62,32,69,43,79,76,38,51,68,66,49,40,24,35,50,30,52,30,34,36,71,33,87,86,51,57,56,65,57,74,74,54,62,55,60,55,55,50,62,35,39,43,26,54,36,20,47,55,49,69,53,51,49,42,51,43,70,65,37,57,70,55,51,48,33,74,37,54,47,57,29,40,32,84,41,51,49,34,52,41,63,70,54,48,62,62,44,48,45,62,38,40,66,35,55,40,69,68,39,56,72,58,43,54,72,70,48,50,52,42,37,52,57,34,49,62,54,77,80,78,71,88,77,74,95,76,92,76,95,78,82,74,72,72,74,52,54,57,59,53,46,67,73,67,63,85,119

Mean predicted aligned error: 7.45 Å

pLDDT: mean 88.29, std 18.63, range [31.19, 98.5]

Organism: Owenia fusiformis (NCBI:txid6347)

Nearest PDB structures (foldseek):
  7u9j-assembly2_B  TM=4.041E-01  e=4.980E-03  Homo sapiens
  8cx3-assembly6_F  TM=4.298E-01  e=8.778E-03  Homo sapiens
  8cxc-assembly1_M  TM=3.36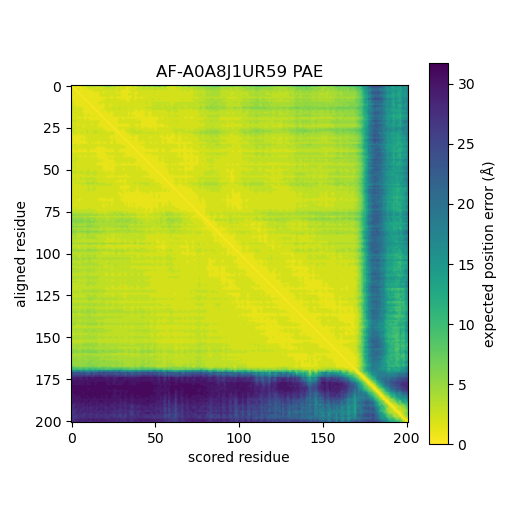9E-01  e=1.869E-02  Homo sapiens
  3ro2-assembly1_A  TM=2.764E-01  e=7.894E+00  Mus musculus
  4o6m-assembly1_A  TM=1.446E-01  e=9.997E+00  Archaeoglobus fulgidus DSM 4304